Protein AF-A0A2I0CV14-F1 (afdb_monomer)

pLDDT: mean 90.93, std 11.13, range [41.62, 98.81]

Mean predicted aligned error: 11.57 Å

Nearest PDB structures (foldseek):
  7bvj-assembly1_A  TM=8.451E-01  e=3.466E-14  Acidithiobacillus ferrooxidans ATCC 23270
  7bvj-assembly3_C  TM=8.758E-01  e=1.835E-13  Acidithiobacillus ferrooxidans ATCC 23270
  7bvj-assembly4_D  TM=9.047E-01  e=5.985E-13  Acidithiobacillus ferrooxidans ATCC 23270
  3gfg-assembly2_D  TM=7.477E-01  e=3.223E-10  Bacillus subtilis subsp. subtilis str. 168
  3mqg-assembly1_B  TM=9.923E-01  e=4.566E-07  Bordetella petrii DSM 12804

Radius of gyration: 22.11 Å; Cα contacts (8 Å, |Δi|>4): 750; chains: 1; bounding box: 49×50×62 Å

Solvent-accessible surface area (backbone atoms only — not comparable to full-atom values): 17394 Å² total; per-residue (Å²): 115,72,57,95,44,62,67,58,33,51,49,53,40,50,53,26,58,77,68,73,45,87,49,78,32,80,46,44,56,71,44,22,40,53,50,48,51,49,52,49,42,51,74,72,44,66,22,49,58,74,44,38,38,38,36,38,46,28,23,71,55,89,81,64,91,88,56,33,33,59,76,73,60,41,54,43,56,46,43,49,51,41,66,70,69,71,54,70,64,78,39,65,48,28,49,63,45,44,85,92,37,93,86,40,30,36,33,33,42,36,40,36,34,31,85,91,67,33,38,34,40,42,36,33,26,42,83,25,101,53,79,44,45,35,39,40,42,38,27,63,42,8,33,41,39,40,30,76,79,48,60,66,58,53,19,23,31,38,32,58,36,33,66,46,75,56,96,87,41,83,41,82,42,84,52,83,67,42,60,44,77,37,64,92,65,57,56,60,27,65,59,44,42,52,54,43,50,55,46,21,67,74,71,69,49,82,45,93,40,17,41,71,49,33,44,54,36,42,48,54,51,51,48,30,51,50,35,30,50,52,53,55,60,57,52,79,74,54,86,65,75,40,46,94,94,32,73,60,25,48,64,35,93,61,38,49,71,43,68,71,51,44,70,26,49,60,16,36,37,32,48,55,15,36,42,31,41,56,15,36,38,26,32,48,20,41,38,27,38,45,22,38,40,24,44,58,16,42,37,30,34,48,20,35,37,30,36,51,24,48,46,45,54,85,48,70,44,58,65,57,42,73,43,59,68,58,44,77,69,84,82,82,82,129

Secondary structure (DSSP, 8-state):
---SSHHHHHHHHHHHHHTT---B---GGGG-HHHHHHHHHHHTTTT-SEEEEEEEEE-S----SSS-HHHHHHHHHHHHHHHHH-S--SEEEEEEE-SSSTTS-SEEEEEEE-TTS-EEEEEEES--SS-EEEEEEEETTEEEEEETTS-TTTSEEEE--EEEEETTEEEEE----EE---GGG---HHHHHHHHHHHHHHH-PPPTTBHHHHHHHHHHHHHHHHHHHHHHHHTTT-----BTTBTT-EE-TT-EE-TT-EE-TT-EE-TT-EE-TT-EE-TT-EE-TT-EE-SS-EE-TT-EE-TT-EE-TT-EE-TT-EEPTT-B------

Sequence (334 aa):
RLSLTCRDGKELVRVARERKKILLVGHVLQYHAAVVTLKKMIREGRIGRLQYIYSRRLSLGKIRREENILWSFAPHDLSVILSITGEAPSFVESVGNSFLHAQIPDVTVTNLKFPSGIGAHVFVSWLNPFKEQRLVVVGSSGMLVFDDTEPVERKLVFYPHTINWQNGIPVPHEAQSVPIDISTSWKEPLRAECEAFLTAVRTGEPPITSGEEGLRVLSVLELSQQSMEQKEKGRAGVLSPAAPGFPDVFIHPTTAVDDNVSIGRGTKVWHFSHLLAGSRIGSNCTIGQNVVIGPDVTIGNGCRIQNNVSVYKGVTLEDGVFCGPSMVFTNILH

Structure (mmCIF, N/CA/C/O backbone):
data_AF-A0A2I0CV14-F1
#
_entry.id   AF-A0A2I0CV14-F1
#
loop_
_atom_site.group_PDB
_atom_site.id
_atom_site.type_symbol
_atom_site.label_atom_id
_atom_site.label_alt_id
_atom_site.label_comp_id
_atom_site.label_asym_id
_atom_site.label_entity_id
_atom_site.label_seq_id
_atom_site.pdbx_PDB_ins_code
_atom_site.Cartn_x
_atom_site.Cartn_y
_atom_site.Cartn_z
_atom_site.occupancy
_atom_site.B_iso_or_equiv
_atom_site.auth_seq_id
_atom_site.auth_comp_id
_atom_site.auth_asym_id
_atom_site.auth_atom_id
_atom_site.pdbx_PDB_model_num
ATOM 1 N N . ARG A 1 1 ? -1.646 -9.459 11.045 1.00 76.50 1 ARG A N 1
ATOM 2 C CA . ARG A 1 1 ? -2.540 -10.240 10.150 1.00 76.50 1 ARG A CA 1
ATOM 3 C C . ARG A 1 1 ? -3.495 -11.095 10.980 1.00 76.50 1 ARG A C 1
ATOM 5 O O . ARG A 1 1 ? -3.131 -11.426 12.101 1.00 76.50 1 ARG A O 1
ATOM 12 N N . LEU A 1 2 ? -4.671 -11.433 10.442 1.00 87.69 2 LEU A N 1
ATOM 13 C CA . LEU A 1 2 ? -5.731 -12.190 11.131 1.00 87.69 2 LEU A CA 1
ATOM 14 C C . LEU A 1 2 ? -5.417 -13.695 11.279 1.00 87.69 2 LEU A C 1
ATOM 16 O O . LEU A 1 2 ? -5.605 -14.259 12.350 1.00 87.69 2 LEU A O 1
ATOM 20 N N . SER A 1 3 ? -4.931 -14.334 10.216 1.00 90.50 3 SER A N 1
ATOM 21 C CA . SER A 1 3 ? -4.585 -15.763 10.153 1.00 90.50 3 SER A CA 1
ATOM 22 C C . SER A 1 3 ? -3.609 -16.017 8.992 1.00 90.50 3 SER A C 1
ATOM 24 O O . SER A 1 3 ? -3.216 -15.071 8.302 1.00 90.50 3 SER A O 1
ATOM 26 N N . LEU A 1 4 ? -3.205 -17.278 8.785 1.00 85.56 4 LEU A N 1
ATOM 27 C CA . LEU A 1 4 ? -2.375 -17.698 7.644 1.00 85.56 4 LEU A CA 1
ATOM 28 C C . LEU A 1 4 ? -3.188 -17.997 6.379 1.00 85.56 4 LEU A C 1
ATOM 30 O O . LEU A 1 4 ? -2.660 -17.875 5.281 1.00 85.56 4 LEU A O 1
ATOM 34 N N . THR A 1 5 ? -4.458 -18.381 6.525 1.00 88.00 5 THR A N 1
ATOM 35 C CA . THR A 1 5 ? -5.335 -18.749 5.403 1.00 88.00 5 THR A CA 1
ATOM 36 C C . THR A 1 5 ? -6.668 -18.018 5.488 1.00 88.00 5 THR A C 1
ATOM 38 O O . THR A 1 5 ? -7.176 -17.774 6.594 1.00 88.00 5 THR A O 1
ATOM 41 N N . CYS A 1 6 ? -7.287 -17.717 4.339 1.00 90.12 6 CYS A N 1
ATOM 42 C CA . CYS A 1 6 ? -8.632 -17.135 4.313 1.00 90.12 6 CYS A CA 1
ATOM 43 C C . CYS A 1 6 ? -9.672 -18.032 4.987 1.00 90.12 6 CYS A C 1
ATOM 45 O O . CYS A 1 6 ? -10.628 -17.520 5.569 1.00 90.12 6 CYS A O 1
ATOM 47 N N . ARG A 1 7 ? -9.498 -19.358 4.930 1.00 93.56 7 ARG A N 1
ATOM 48 C CA . ARG A 1 7 ? -10.377 -20.320 5.604 1.00 93.56 7 ARG A CA 1
ATOM 49 C C . ARG A 1 7 ? -10.379 -20.098 7.116 1.00 93.56 7 ARG A C 1
ATOM 51 O O . ARG A 1 7 ? -11.449 -19.903 7.687 1.00 93.56 7 ARG A O 1
ATOM 58 N N . ASP A 1 8 ? -9.203 -20.065 7.735 1.00 94.56 8 ASP A N 1
ATOM 59 C CA . ASP A 1 8 ? -9.081 -19.869 9.184 1.00 94.56 8 ASP A CA 1
ATOM 60 C C . ASP A 1 8 ? -9.544 -18.469 9.590 1.00 94.56 8 ASP A C 1
ATOM 62 O O . ASP A 1 8 ? -10.188 -18.293 10.620 1.00 94.56 8 ASP A O 1
ATOM 66 N N . GLY A 1 9 ? -9.285 -17.467 8.745 1.00 96.25 9 GLY A N 1
ATOM 67 C CA . GLY A 1 9 ? -9.770 -16.108 8.968 1.00 96.25 9 GLY A CA 1
ATOM 68 C C . GLY A 1 9 ? -11.298 -16.048 8.975 1.00 96.25 9 GLY A C 1
ATOM 69 O O . GLY A 1 9 ? -11.887 -15.417 9.850 1.00 96.25 9 GLY A O 1
ATOM 70 N N . LYS A 1 10 ? -11.956 -16.740 8.031 1.00 96.69 10 LYS A N 1
ATOM 71 C CA . LYS A 1 10 ? -13.426 -16.799 7.946 1.00 96.69 10 LYS A CA 1
ATOM 72 C C . LYS A 1 10 ? -14.003 -17.479 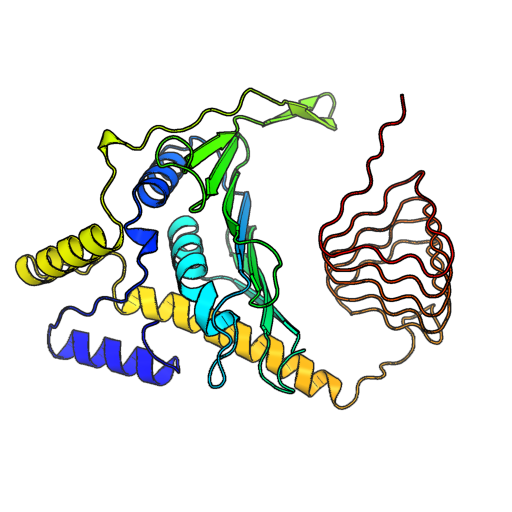9.178 1.00 96.69 10 LYS A C 1
ATOM 74 O O . LYS A 1 10 ? -14.993 -17.000 9.725 1.00 96.69 10 LYS A O 1
ATOM 79 N N . GLU A 1 11 ? -13.355 -18.547 9.628 1.00 97.56 11 GLU A N 1
ATOM 80 C CA . GLU A 1 11 ? -13.745 -19.267 10.832 1.00 97.56 11 GLU A CA 1
ATOM 81 C C . GLU A 1 11 ? -13.596 -18.406 12.093 1.00 97.56 11 GLU A C 1
ATOM 83 O O . GLU A 1 11 ? -14.538 -18.306 12.876 1.00 97.56 11 GLU A O 1
ATOM 88 N N . LEU A 1 12 ? -12.474 -17.697 12.262 1.00 97.00 12 LEU A N 1
ATOM 89 C CA . LEU A 1 12 ? -12.266 -16.782 13.390 1.00 97.00 12 LEU A CA 1
ATOM 90 C C . LEU A 1 12 ? -13.330 -15.680 13.444 1.00 97.00 12 LEU A C 1
ATOM 92 O O . LEU A 1 12 ? -13.888 -15.412 14.510 1.00 97.00 12 LEU A O 1
ATOM 96 N N . VAL A 1 13 ? -13.650 -15.066 12.300 1.00 97.31 13 VAL A N 1
ATOM 97 C CA . VAL A 1 13 ? -14.699 -14.037 12.215 1.00 97.31 13 VAL A CA 1
ATOM 98 C C . VAL A 1 13 ? -16.075 -14.615 12.529 1.00 97.31 13 VAL A C 1
ATOM 100 O O . VAL A 1 13 ? -16.839 -14.005 13.281 1.00 97.31 13 VAL A O 1
ATOM 103 N N . ARG A 1 14 ? -16.390 -15.805 12.004 1.00 97.94 14 ARG A N 1
ATOM 104 C CA . ARG A 1 14 ? -17.648 -16.507 12.283 1.00 97.94 14 ARG A CA 1
ATOM 105 C C . ARG A 1 14 ? -17.800 -16.790 13.777 1.00 97.94 14 ARG A C 1
ATOM 107 O O . ARG A 1 14 ? -18.810 -16.409 14.364 1.00 97.94 14 ARG A O 1
ATOM 114 N N . VAL A 1 15 ? -16.782 -17.380 14.404 1.00 98.00 15 VAL A N 1
ATOM 115 C CA . VAL A 1 15 ? -16.784 -17.709 15.838 1.00 98.00 15 VAL A CA 1
ATOM 116 C C . VAL A 1 15 ? -16.893 -16.449 16.698 1.00 98.00 15 VAL A C 1
ATOM 118 O O . VAL A 1 15 ? -17.656 -16.439 17.666 1.00 98.00 15 VAL A O 1
ATOM 121 N N . ALA A 1 16 ? -16.181 -15.371 16.353 1.00 97.00 16 ALA A N 1
ATOM 122 C CA . ALA A 1 16 ? -16.281 -14.099 17.067 1.00 97.00 16 ALA A CA 1
ATOM 123 C C . ALA A 1 16 ? -17.705 -13.525 17.006 1.00 97.00 16 ALA A C 1
ATOM 125 O O . ALA A 1 16 ? -18.257 -13.135 18.038 1.00 97.00 16 ALA A O 1
ATOM 126 N N . ARG A 1 17 ? -18.334 -13.556 15.824 1.00 95.88 17 ARG A N 1
ATOM 127 C CA . ARG A 1 17 ? -19.716 -13.105 15.618 1.00 95.88 17 ARG A CA 1
ATOM 128 C C . ARG A 1 17 ? -20.722 -13.944 16.404 1.00 95.88 17 ARG A C 1
ATOM 130 O O . ARG A 1 17 ? -21.541 -13.384 17.128 1.00 95.88 17 ARG A O 1
ATOM 137 N N . GLU A 1 18 ? -20.643 -15.269 16.310 1.00 97.56 18 GLU A N 1
ATOM 138 C CA . GLU A 1 18 ? -21.545 -16.194 17.016 1.00 97.56 18 GLU A CA 1
ATOM 139 C C . GLU A 1 18 ? -21.444 -16.055 18.535 1.00 97.56 18 GLU A C 1
ATOM 141 O O . GLU A 1 18 ? -22.453 -16.080 19.239 1.00 97.56 18 GLU A O 1
ATOM 146 N N . ARG A 1 19 ? -20.228 -15.845 19.049 1.00 97.25 19 ARG A N 1
ATOM 147 C CA . ARG A 1 19 ? -19.981 -15.647 20.482 1.00 97.25 19 ARG A CA 1
ATOM 148 C C . ARG A 1 19 ? -20.163 -14.200 20.946 1.00 97.25 19 ARG A C 1
ATOM 150 O O . ARG A 1 19 ? -19.916 -13.926 22.122 1.00 97.25 19 ARG A O 1
ATOM 157 N N . LYS A 1 20 ? -20.570 -13.286 20.054 1.00 95.50 20 LYS A N 1
ATOM 158 C CA . LYS A 1 20 ? -20.706 -11.843 20.317 1.00 95.50 20 LYS A CA 1
ATOM 159 C C . LYS A 1 20 ? -19.450 -11.258 20.981 1.00 95.50 20 LYS A C 1
ATOM 161 O O . LYS A 1 20 ? -19.529 -10.555 21.988 1.00 95.50 20 LYS A O 1
ATOM 166 N N . LYS A 1 21 ? -18.271 -11.615 20.464 1.00 97.38 21 LYS A N 1
ATOM 167 C CA . LYS A 1 21 ? -16.969 -11.125 20.936 1.00 97.38 21 LYS A CA 1
ATOM 168 C C . LYS A 1 21 ? -16.380 -10.132 19.944 1.00 97.38 21 LYS A C 1
ATOM 170 O O . LYS A 1 21 ? -16.488 -10.315 18.735 1.00 97.38 21 LYS A O 1
ATOM 175 N N . ILE A 1 22 ? -15.717 -9.108 20.477 1.00 97.44 22 ILE A N 1
ATOM 176 C CA . ILE A 1 22 ? -14.935 -8.166 19.679 1.00 97.44 22 ILE A CA 1
ATOM 177 C C . ILE A 1 22 ? -13.687 -8.877 19.156 1.00 97.44 22 ILE A C 1
ATOM 179 O O . ILE A 1 22 ? -12.923 -9.453 19.930 1.00 97.44 22 ILE A O 1
ATOM 183 N N . LEU A 1 23 ? -13.485 -8.809 17.843 1.00 97.44 23 LEU A N 1
ATOM 184 C CA . LEU A 1 23 ? -12.286 -9.275 17.158 1.00 97.44 23 LEU A CA 1
ATOM 185 C C . LEU A 1 23 ? -11.629 -8.079 16.472 1.00 97.44 23 LEU A C 1
ATOM 187 O O . LEU A 1 23 ? -12.188 -7.524 15.524 1.00 97.44 23 LEU A O 1
ATOM 191 N N . LEU A 1 24 ? -10.455 -7.696 16.971 1.00 97.56 24 LEU A N 1
ATOM 192 C CA . LEU A 1 24 ? -9.623 -6.640 16.407 1.00 97.56 24 LEU A CA 1
ATOM 193 C C . LEU A 1 24 ? -8.408 -7.254 15.714 1.00 97.56 24 LEU A C 1
ATOM 195 O O . LEU A 1 24 ? -7.766 -8.159 16.246 1.00 97.56 24 LEU A O 1
ATOM 199 N N . VAL A 1 25 ? -8.080 -6.736 14.537 1.00 97.62 25 VAL A N 1
ATOM 200 C CA . VAL A 1 25 ? -6.886 -7.096 13.776 1.00 97.62 25 VAL A CA 1
ATOM 201 C C . VAL A 1 25 ? -5.876 -5.958 13.878 1.00 97.62 25 VAL A C 1
ATOM 203 O O . VAL A 1 25 ? -6.228 -4.795 13.700 1.00 97.62 25 VAL A O 1
ATOM 206 N N . GLY A 1 26 ? -4.618 -6.297 14.172 1.00 96.19 26 GLY A N 1
ATOM 207 C CA . GLY A 1 26 ? -3.540 -5.331 14.412 1.00 96.19 26 GLY A CA 1
ATOM 208 C C . GLY A 1 26 ? -3.050 -4.607 13.151 1.00 96.19 26 GLY A C 1
ATOM 209 O O . GLY A 1 26 ? -1.903 -4.793 12.744 1.00 96.19 26 GLY A O 1
ATOM 210 N N . HIS A 1 27 ? -3.910 -3.852 12.466 1.00 97.38 27 HIS A N 1
ATOM 211 C CA . HIS A 1 27 ? -3.552 -3.008 11.322 1.00 97.38 27 HIS A CA 1
ATOM 212 C C . HIS A 1 27 ? -3.274 -1.571 11.783 1.00 97.38 27 HIS A C 1
ATOM 214 O O . HIS A 1 27 ? -3.945 -0.623 11.380 1.00 97.38 27 HIS A O 1
ATOM 220 N N . VAL A 1 28 ? -2.222 -1.429 12.594 1.00 97.06 28 VAL A N 1
ATOM 221 C CA . VAL A 1 28 ? -1.875 -0.218 13.357 1.00 97.06 28 VAL A CA 1
ATOM 222 C C . VAL A 1 28 ? -1.881 1.099 12.561 1.00 97.06 28 VAL A C 1
ATOM 224 O O . VAL A 1 28 ? -2.236 2.144 13.100 1.00 97.06 28 VAL A O 1
ATOM 227 N N . LEU A 1 29 ? -1.554 1.077 11.260 1.00 97.69 29 LEU A N 1
ATOM 228 C CA . LEU A 1 29 ? -1.564 2.281 10.418 1.00 97.69 29 LEU A CA 1
ATOM 229 C C . LEU A 1 29 ? -2.947 2.926 10.295 1.00 97.69 29 LEU A C 1
ATOM 231 O O . LEU A 1 29 ? -3.022 4.133 10.100 1.00 97.69 29 LEU A O 1
ATOM 235 N N . GLN A 1 30 ? -4.037 2.172 10.459 1.00 98.06 30 GLN A N 1
ATOM 236 C CA . GLN A 1 30 ? -5.391 2.738 10.476 1.00 98.06 30 GLN A CA 1
ATOM 237 C C . GLN A 1 30 ? -5.617 3.714 11.639 1.00 98.06 30 GLN A C 1
ATOM 239 O O . GLN A 1 30 ? -6.495 4.571 11.556 1.00 98.06 30 GLN A O 1
ATOM 244 N N . TYR A 1 31 ? -4.811 3.599 12.697 1.00 97.88 31 TYR A N 1
ATOM 245 C CA . TYR A 1 31 ? -4.855 4.436 13.894 1.00 97.88 31 TYR A CA 1
ATOM 246 C C . TYR A 1 31 ? -3.785 5.532 13.900 1.00 97.88 31 TYR A C 1
ATOM 248 O O . TYR A 1 31 ? -3.741 6.358 14.811 1.00 97.88 31 TYR A O 1
ATOM 256 N N . HIS A 1 32 ? -2.920 5.566 12.886 1.00 98.12 32 HIS A N 1
ATOM 257 C CA . HIS A 1 32 ? -1.885 6.579 12.768 1.00 98.12 32 HIS A CA 1
ATOM 258 C C . HIS A 1 32 ? -2.507 7.939 12.405 1.00 98.12 32 HIS A C 1
ATOM 260 O O . HIS A 1 32 ? -3.224 8.048 11.408 1.00 98.12 32 HIS A O 1
ATOM 266 N N . ALA A 1 33 ? -2.183 9.001 13.155 1.00 97.81 33 ALA A N 1
ATOM 267 C CA . ALA A 1 33 ? -2.778 10.334 12.981 1.00 97.81 33 ALA A CA 1
ATOM 268 C C . ALA A 1 33 ? -2.677 10.859 11.533 1.00 97.81 33 ALA A C 1
ATOM 270 O O . ALA A 1 33 ? -3.668 11.317 10.970 1.00 97.81 33 ALA A O 1
ATOM 271 N N . ALA A 1 34 ? -1.518 10.693 10.882 1.00 98.19 34 ALA A N 1
ATOM 272 C CA . ALA A 1 34 ? -1.344 11.021 9.461 1.00 98.19 34 ALA A CA 1
ATOM 273 C C . ALA A 1 34 ? -2.337 10.293 8.536 1.00 98.19 34 ALA A C 1
ATOM 275 O O . ALA A 1 34 ? -2.909 10.920 7.652 1.00 98.19 34 ALA A O 1
ATOM 276 N N . VAL A 1 35 ? -2.573 8.991 8.735 1.00 98.38 35 VAL A N 1
ATOM 277 C CA . VAL A 1 35 ? -3.484 8.196 7.894 1.00 98.38 35 VAL A CA 1
ATOM 278 C C . VAL A 1 35 ? -4.937 8.604 8.136 1.00 98.38 35 VAL A C 1
ATOM 280 O O . VAL A 1 35 ? -5.709 8.735 7.185 1.00 98.38 35 VAL A O 1
ATOM 283 N N . VAL A 1 36 ? -5.310 8.868 9.392 1.00 98.12 36 VAL A N 1
ATOM 284 C CA . VAL A 1 36 ? -6.642 9.382 9.751 1.00 98.12 36 VAL A CA 1
ATOM 285 C C . VAL A 1 36 ? -6.897 10.737 9.082 1.00 98.12 36 VAL A C 1
ATOM 287 O O . VAL A 1 36 ? -7.933 10.920 8.434 1.00 98.12 36 VAL A O 1
ATOM 290 N N . THR A 1 37 ? -5.939 11.663 9.174 1.00 98.50 37 THR A N 1
ATOM 291 C CA . THR A 1 37 ? -6.016 12.993 8.551 1.00 98.50 37 THR A CA 1
ATOM 292 C C . THR A 1 37 ? -6.021 12.905 7.027 1.00 98.50 37 THR A C 1
ATOM 294 O O . THR A 1 37 ? -6.865 13.528 6.388 1.00 98.50 37 THR A O 1
ATOM 297 N N . LEU A 1 38 ? -5.177 12.060 6.433 1.00 98.50 38 LEU A N 1
ATOM 298 C CA . LEU A 1 38 ? -5.154 11.790 4.994 1.00 98.50 38 LEU A CA 1
ATOM 299 C C . LEU A 1 38 ? -6.527 11.313 4.500 1.00 98.50 38 LEU A C 1
ATOM 301 O O . LEU A 1 38 ? -7.079 11.884 3.561 1.00 98.50 38 LEU A O 1
ATOM 305 N N . LYS A 1 39 ? -7.144 10.330 5.169 1.00 98.56 39 LYS A N 1
ATOM 306 C CA . LYS A 1 39 ? -8.485 9.830 4.809 1.00 98.56 39 LYS A CA 1
ATOM 307 C C . LYS A 1 39 ? -9.571 10.891 4.985 1.00 98.56 39 LYS A C 1
ATOM 309 O O . LYS A 1 39 ? -10.544 10.906 4.233 1.00 98.56 39 LYS A O 1
ATOM 314 N N . LYS A 1 40 ? -9.440 11.776 5.978 1.00 98.38 40 LYS A N 1
ATOM 315 C CA . LYS A 1 40 ? -10.332 12.933 6.142 1.00 98.38 40 LYS A CA 1
ATOM 316 C C . LYS A 1 40 ? -10.202 13.895 4.955 1.00 98.38 40 LYS A C 1
ATOM 318 O O . LYS A 1 40 ? -11.214 14.190 4.332 1.00 98.38 40 LYS A O 1
ATOM 323 N N . MET A 1 41 ? -8.984 14.282 4.581 1.00 98.50 41 MET A N 1
ATOM 324 C CA . MET A 1 41 ? -8.734 15.187 3.452 1.00 98.50 41 MET A CA 1
ATOM 325 C C . MET A 1 41 ? -9.252 14.628 2.119 1.00 98.50 41 MET A C 1
ATOM 327 O O . MET A 1 41 ? -9.803 15.375 1.314 1.00 98.50 41 MET A O 1
ATOM 331 N N . ILE A 1 42 ? -9.125 13.315 1.896 1.00 98.38 42 ILE A N 1
ATOM 332 C CA . ILE A 1 42 ? -9.687 12.650 0.709 1.00 98.38 42 ILE A CA 1
ATOM 333 C C . ILE A 1 42 ? -11.216 12.763 0.697 1.00 98.38 42 ILE A C 1
ATOM 335 O O . ILE A 1 42 ? -11.784 13.169 -0.313 1.00 98.38 42 ILE A O 1
ATOM 339 N N . ARG A 1 43 ? -11.888 12.462 1.819 1.00 97.94 43 ARG A N 1
ATOM 340 C CA . ARG A 1 43 ? -13.356 12.575 1.932 1.00 97.94 43 ARG A CA 1
ATOM 341 C C . ARG A 1 43 ? -13.861 14.006 1.749 1.00 97.94 43 ARG A C 1
ATOM 343 O O . ARG A 1 43 ? -14.943 14.199 1.214 1.00 97.94 43 ARG A O 1
ATOM 350 N N . GLU A 1 44 ? -13.075 14.992 2.168 1.00 98.00 44 GLU A N 1
ATOM 351 C CA . GLU A 1 44 ? -13.357 16.421 1.974 1.00 98.00 44 GLU A CA 1
ATOM 352 C C . GLU A 1 44 ? -13.069 16.906 0.540 1.00 98.00 44 GLU A C 1
ATOM 354 O O . GLU A 1 44 ? -13.229 18.088 0.248 1.00 98.00 44 GLU A O 1
ATOM 359 N N . GLY A 1 45 ? -12.623 16.023 -0.362 1.00 97.50 45 GLY A N 1
ATOM 360 C CA . GLY A 1 45 ? -12.366 16.352 -1.764 1.00 97.50 45 GLY A CA 1
ATOM 361 C C . GLY A 1 45 ? -11.089 17.161 -2.000 1.00 97.50 45 GLY A C 1
ATOM 362 O O . GLY A 1 45 ? -10.898 17.685 -3.095 1.00 97.50 45 GLY A O 1
ATOM 363 N N . ARG A 1 46 ? -10.182 17.251 -1.015 1.00 97.56 46 ARG A N 1
ATOM 364 C CA . ARG A 1 46 ? -8.976 18.105 -1.079 1.00 97.56 46 ARG A CA 1
ATOM 365 C C . ARG A 1 46 ? -8.018 17.759 -2.221 1.00 97.56 46 ARG A C 1
ATOM 367 O O . ARG A 1 46 ? -7.246 18.621 -2.624 1.00 97.56 46 ARG A O 1
ATOM 374 N N . ILE A 1 47 ? -8.060 16.524 -2.721 1.00 97.75 47 ILE A N 1
ATOM 375 C CA . ILE A 1 47 ? -7.248 16.051 -3.855 1.00 97.75 47 ILE A CA 1
ATOM 376 C C . ILE A 1 47 ? -8.078 15.767 -5.119 1.00 97.75 47 ILE A C 1
ATOM 378 O O . ILE A 1 47 ? -7.554 15.238 -6.097 1.00 97.75 47 ILE A O 1
ATOM 382 N N . GLY A 1 48 ? -9.372 16.096 -5.115 1.00 97.12 48 GLY A N 1
ATOM 383 C CA . GLY A 1 48 ? -10.277 15.796 -6.221 1.00 97.12 48 GLY A CA 1
ATOM 384 C C . GLY A 1 48 ? -10.566 14.298 -6.365 1.00 97.12 48 GLY A C 1
ATOM 385 O O . GLY A 1 48 ? -10.631 13.562 -5.379 1.00 97.12 48 GLY A O 1
ATOM 386 N N . ARG A 1 49 ? -10.764 13.836 -7.606 1.00 96.19 49 ARG A N 1
ATOM 387 C CA . ARG A 1 49 ? -11.053 12.426 -7.902 1.00 96.19 49 ARG A CA 1
ATOM 388 C C . ARG A 1 49 ? -9.801 11.583 -7.680 1.00 96.19 49 ARG A C 1
ATOM 390 O O . ARG A 1 49 ? -8.765 11.870 -8.271 1.00 96.19 49 ARG A O 1
ATOM 397 N N . LEU A 1 50 ? -9.915 10.526 -6.882 1.00 96.88 50 LEU A N 1
ATOM 398 C CA . LEU A 1 50 ? -8.840 9.569 -6.630 1.00 96.88 50 LEU A CA 1
ATOM 399 C C . LEU A 1 50 ? -8.451 8.825 -7.921 1.00 96.88 50 LEU A C 1
ATOM 401 O O . LEU A 1 50 ? -9.326 8.375 -8.660 1.00 96.88 50 LEU A O 1
ATOM 405 N N . GLN A 1 51 ? -7.150 8.718 -8.200 1.00 89.31 51 GLN A N 1
ATOM 406 C CA . GLN A 1 51 ? -6.626 8.114 -9.432 1.00 89.31 51 GLN A CA 1
ATOM 407 C C . GLN A 1 51 ? -5.705 6.929 -9.140 1.00 89.31 51 GLN A C 1
ATOM 409 O O . GLN A 1 51 ? -5.931 5.826 -9.639 1.00 89.31 51 GLN A O 1
ATOM 414 N N . TYR A 1 52 ? -4.667 7.154 -8.334 1.00 93.00 52 TYR A N 1
ATOM 415 C CA . TYR A 1 52 ? -3.608 6.174 -8.124 1.00 93.00 52 TYR A CA 1
ATOM 416 C C . TYR A 1 52 ? -3.082 6.202 -6.694 1.00 93.00 52 TYR A C 1
ATOM 418 O O . TYR A 1 52 ? -2.922 7.272 -6.111 1.00 93.00 52 TYR A O 1
ATOM 426 N N . ILE A 1 53 ? -2.797 5.033 -6.127 1.00 97.75 53 ILE A N 1
ATOM 427 C CA . ILE A 1 53 ? -2.214 4.904 -4.789 1.00 97.75 53 ILE A CA 1
ATOM 428 C C . ILE A 1 53 ? -0.988 4.010 -4.862 1.00 97.75 53 ILE A C 1
ATOM 430 O O . ILE A 1 53 ? -1.018 2.969 -5.508 1.00 97.75 53 ILE A O 1
ATOM 434 N N . TYR A 1 54 ? 0.081 4.341 -4.150 1.00 97.81 54 TYR A N 1
ATOM 435 C CA . TYR A 1 54 ? 1.136 3.363 -3.966 1.00 97.81 54 TYR A CA 1
ATOM 436 C C . TYR A 1 54 ? 1.825 3.399 -2.627 1.00 97.81 54 TYR A C 1
ATOM 438 O O . TYR A 1 54 ? 1.937 4.454 -2.011 1.00 97.81 54 TYR A O 1
ATOM 446 N N . SER A 1 55 ? 2.328 2.242 -2.202 1.00 98.06 55 SER A N 1
ATOM 447 C CA . SER A 1 55 ? 3.143 2.124 -1.002 1.00 98.06 55 SER A CA 1
ATOM 448 C C . SER A 1 55 ? 4.514 1.520 -1.280 1.00 98.06 55 SER A C 1
ATOM 450 O O . SER A 1 55 ? 4.691 0.660 -2.147 1.00 98.06 55 SER A O 1
ATOM 452 N N . ARG A 1 56 ? 5.493 1.975 -0.500 1.00 97.44 56 ARG A N 1
ATOM 453 C CA . ARG A 1 56 ? 6.840 1.417 -0.421 1.00 97.44 56 ARG A CA 1
ATOM 454 C C . ARG A 1 56 ? 7.158 1.144 1.037 1.00 97.44 56 ARG A C 1
ATOM 456 O O . ARG A 1 56 ? 7.243 2.075 1.837 1.00 97.44 56 ARG A O 1
ATOM 463 N N . ARG A 1 57 ? 7.338 -0.129 1.379 1.00 96.56 57 ARG A N 1
ATOM 464 C CA . ARG A 1 57 ? 7.782 -0.553 2.709 1.00 96.56 57 ARG A CA 1
ATOM 465 C C . ARG A 1 57 ? 9.033 -1.395 2.564 1.00 96.56 57 ARG A C 1
ATOM 467 O O . ARG A 1 57 ? 8.976 -2.592 2.292 1.00 96.56 57 ARG A O 1
ATOM 474 N N . LEU A 1 58 ? 10.168 -0.728 2.693 1.00 94.62 58 LEU A N 1
ATOM 475 C CA . LEU A 1 58 ? 11.477 -1.248 2.338 1.00 94.62 58 LEU A CA 1
ATOM 476 C C . LEU A 1 58 ? 12.406 -1.096 3.537 1.00 94.62 58 LEU A C 1
ATOM 478 O O . LEU A 1 58 ? 12.419 -0.050 4.181 1.00 94.62 58 LEU A O 1
ATOM 482 N N . SER A 1 59 ? 13.175 -2.127 3.867 1.00 91.25 59 SER A N 1
ATOM 483 C CA . SER A 1 59 ? 14.207 -2.026 4.905 1.00 91.25 59 SER A CA 1
ATOM 484 C C . SER A 1 59 ? 15.121 -3.237 4.871 1.00 91.25 59 SER A C 1
ATOM 486 O O . SER A 1 59 ? 14.607 -4.341 4.699 1.00 91.25 59 SER A O 1
ATOM 488 N N . LEU A 1 60 ? 16.407 -3.060 5.191 1.00 87.00 60 LEU A N 1
ATOM 489 C CA . LEU A 1 60 ? 17.293 -4.157 5.590 1.00 87.00 60 LEU A CA 1
ATOM 490 C C . LEU A 1 60 ? 16.899 -4.653 6.991 1.00 87.00 60 LEU A C 1
ATOM 492 O O . LEU A 1 60 ? 17.480 -4.277 8.007 1.00 87.00 60 LEU A O 1
ATOM 496 N N . GLY A 1 61 ? 15.800 -5.401 7.037 1.00 71.88 61 GLY A N 1
ATOM 497 C CA . GLY A 1 61 ? 15.116 -5.798 8.260 1.00 71.88 61 GLY A CA 1
ATOM 498 C C . GLY A 1 61 ? 15.298 -7.271 8.611 1.00 71.88 61 GLY A C 1
ATOM 499 O O . GLY A 1 61 ? 16.142 -7.986 8.077 1.00 71.88 61 GLY A O 1
ATOM 500 N N . LYS A 1 62 ? 14.456 -7.747 9.532 1.00 79.81 62 LYS A N 1
ATOM 501 C CA . LYS A 1 62 ? 14.451 -9.148 9.958 1.00 79.81 62 LYS A CA 1
ATOM 502 C C . LYS A 1 62 ? 13.952 -10.055 8.829 1.00 79.81 62 LYS A C 1
ATOM 50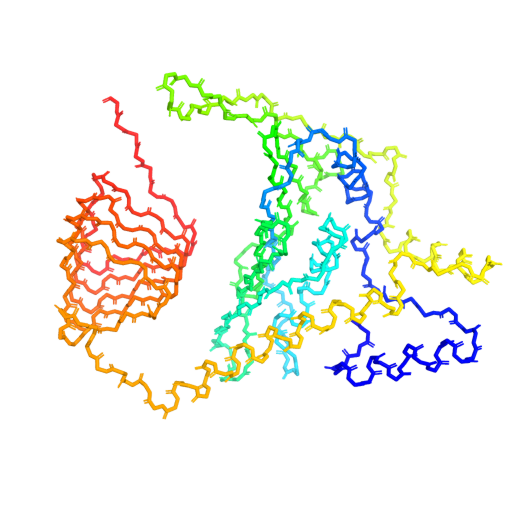4 O O . LYS A 1 62 ? 12.748 -10.127 8.586 1.00 79.81 62 LYS A O 1
ATOM 509 N N . ILE A 1 63 ? 14.878 -10.786 8.218 1.00 84.12 63 ILE A N 1
ATOM 510 C CA . ILE A 1 63 ? 14.594 -11.847 7.246 1.00 84.12 63 ILE A CA 1
ATOM 511 C C . ILE A 1 63 ? 13.797 -12.961 7.938 1.00 84.12 63 ILE A C 1
ATOM 513 O O . ILE A 1 63 ? 14.136 -13.390 9.048 1.00 84.12 63 ILE A O 1
ATOM 517 N N . ARG A 1 64 ? 12.714 -13.414 7.302 1.00 82.56 64 ARG A N 1
ATOM 518 C CA . ARG A 1 64 ? 11.849 -14.489 7.809 1.00 82.56 64 ARG A CA 1
ATOM 519 C C . ARG A 1 64 ? 12.132 -15.795 7.068 1.00 82.56 64 ARG A C 1
ATOM 521 O O . ARG A 1 64 ? 12.628 -15.784 5.948 1.00 82.56 64 ARG A O 1
ATOM 528 N N . ARG A 1 65 ? 11.832 -16.920 7.725 1.00 82.69 65 ARG A N 1
ATOM 529 C CA . ARG A 1 65 ? 12.039 -18.279 7.185 1.00 82.69 65 ARG A CA 1
ATOM 530 C C . ARG A 1 65 ? 10.747 -19.047 6.912 1.00 82.69 65 ARG A C 1
ATOM 532 O O . ARG A 1 65 ? 10.795 -20.081 6.266 1.00 82.69 65 ARG A O 1
ATOM 539 N N . GLU A 1 66 ? 9.620 -18.564 7.426 1.00 82.44 66 GLU A N 1
ATOM 540 C CA . GLU A 1 66 ? 8.326 -19.263 7.358 1.00 82.44 66 GLU A CA 1
ATOM 541 C C . GLU A 1 66 ? 7.298 -18.517 6.505 1.00 82.44 66 GLU A C 1
ATOM 543 O O . GLU A 1 66 ? 6.363 -19.110 5.982 1.00 82.44 66 GLU A O 1
ATOM 548 N N . GLU A 1 67 ? 7.469 -17.207 6.350 1.00 86.06 67 GLU A N 1
ATOM 549 C CA . GLU A 1 67 ? 6.605 -16.347 5.550 1.00 86.06 67 GLU A CA 1
ATOM 550 C C . GLU A 1 67 ? 7.465 -15.476 4.647 1.00 86.06 67 GLU A C 1
ATOM 552 O O . GLU A 1 67 ? 8.598 -15.169 5.006 1.00 86.06 67 GLU A O 1
ATOM 557 N N . ASN A 1 68 ? 6.925 -15.068 3.504 1.00 90.56 68 ASN A N 1
ATOM 558 C CA . ASN A 1 68 ? 7.602 -14.158 2.586 1.00 90.56 68 ASN A CA 1
ATOM 559 C C . ASN A 1 68 ? 7.320 -12.682 2.926 1.00 90.56 68 ASN A C 1
ATOM 561 O O . ASN A 1 68 ? 6.463 -12.365 3.760 1.00 90.56 68 ASN A O 1
ATOM 565 N N . ILE A 1 69 ? 8.037 -11.768 2.266 1.00 93.12 69 ILE A N 1
ATOM 566 C CA . ILE A 1 69 ? 7.944 -10.323 2.526 1.00 93.12 69 ILE A CA 1
ATOM 567 C C . ILE A 1 69 ? 6.519 -9.764 2.370 1.00 93.12 69 ILE A C 1
ATOM 569 O O . ILE A 1 69 ? 6.126 -8.884 3.142 1.00 93.12 69 ILE A O 1
ATOM 573 N N . LEU A 1 70 ? 5.735 -10.280 1.414 1.00 94.56 70 LEU A N 1
ATOM 574 C CA . LEU A 1 70 ? 4.357 -9.848 1.169 1.00 94.56 70 LEU A CA 1
ATOM 575 C C . LEU A 1 70 ? 3.529 -10.029 2.443 1.00 94.56 70 LEU A C 1
ATOM 577 O O . LEU A 1 70 ? 2.890 -9.087 2.905 1.00 94.56 70 LEU A O 1
ATOM 581 N N . TRP A 1 71 ? 3.599 -11.210 3.054 1.00 93.31 71 TRP A N 1
ATOM 582 C CA . TRP A 1 71 ? 2.856 -11.527 4.273 1.00 93.31 71 TRP A CA 1
ATOM 583 C C . TRP A 1 71 ? 3.323 -10.741 5.499 1.00 93.31 71 TRP A C 1
ATOM 585 O O . TRP A 1 71 ? 2.507 -10.446 6.376 1.00 93.31 71 TRP A O 1
ATOM 595 N N . SER A 1 72 ? 4.607 -10.385 5.558 1.00 89.81 72 SER A N 1
ATOM 596 C CA . SER A 1 72 ? 5.161 -9.628 6.680 1.00 89.81 72 SER A CA 1
ATOM 597 C C . SER A 1 72 ? 4.829 -8.135 6.618 1.00 89.81 72 SER A C 1
ATOM 599 O O . SER A 1 72 ? 4.511 -7.543 7.648 1.00 89.81 72 SER A O 1
ATOM 601 N N . PHE A 1 73 ? 4.971 -7.495 5.451 1.00 92.81 73 PHE A N 1
ATOM 602 C CA . PHE A 1 73 ? 5.000 -6.026 5.339 1.00 92.81 73 PHE A CA 1
ATOM 603 C C . PHE A 1 73 ? 3.757 -5.433 4.668 1.00 92.81 73 PHE A C 1
ATOM 605 O O . PHE A 1 73 ? 3.301 -4.369 5.087 1.00 92.81 73 PHE A O 1
ATOM 612 N N . ALA A 1 74 ? 3.163 -6.120 3.689 1.00 96.00 74 ALA A N 1
ATOM 613 C CA . ALA A 1 74 ? 2.026 -5.590 2.941 1.00 96.00 74 ALA A CA 1
ATOM 614 C C . ALA A 1 74 ? 0.682 -5.488 3.701 1.00 96.00 74 ALA A C 1
ATOM 616 O O . ALA A 1 74 ? -0.113 -4.639 3.294 1.00 96.00 74 ALA A O 1
ATOM 617 N N . PRO A 1 75 ? 0.363 -6.260 4.773 1.00 97.00 75 PRO A N 1
ATOM 618 C CA . PRO A 1 75 ? -0.980 -6.225 5.368 1.00 97.00 75 PRO A CA 1
ATOM 619 C C . PRO A 1 75 ? -1.431 -4.826 5.803 1.00 97.00 75 PRO A C 1
ATOM 621 O O . PRO A 1 75 ? -2.581 -4.448 5.588 1.00 97.00 75 PRO A O 1
ATOM 624 N N . HIS A 1 76 ? -0.521 -4.037 6.379 1.00 96.62 76 HIS A N 1
ATOM 625 C CA . HIS A 1 76 ? -0.831 -2.684 6.834 1.00 96.62 76 HIS A CA 1
ATOM 626 C C . HIS A 1 76 ? -1.114 -1.735 5.665 1.00 96.62 76 HIS A C 1
ATOM 628 O O . HIS A 1 76 ? -2.069 -0.965 5.718 1.00 96.62 76 HIS A O 1
ATOM 634 N N . ASP A 1 77 ? -0.316 -1.811 4.601 1.00 97.62 77 ASP A N 1
ATOM 635 C CA . ASP A 1 77 ? -0.482 -0.949 3.432 1.00 97.62 77 ASP A CA 1
ATOM 636 C C . ASP A 1 77 ? -1.757 -1.317 2.657 1.00 97.62 77 ASP A C 1
ATOM 638 O O . ASP A 1 77 ? -2.541 -0.439 2.300 1.00 97.62 77 ASP A O 1
ATOM 642 N N . LEU A 1 78 ? -2.026 -2.618 2.487 1.00 98.38 78 LEU A N 1
ATOM 643 C CA . LEU A 1 78 ? -3.266 -3.119 1.888 1.00 98.38 78 LEU A CA 1
ATOM 644 C C . LEU A 1 78 ? -4.497 -2.696 2.693 1.00 98.38 78 LEU A C 1
ATOM 646 O O . LEU A 1 78 ? -5.484 -2.271 2.100 1.00 98.38 78 LEU A O 1
ATOM 650 N N . SER A 1 79 ? -4.435 -2.754 4.027 1.00 98.50 79 SER A N 1
ATOM 651 C CA . SER A 1 79 ? -5.504 -2.248 4.896 1.00 98.50 79 SER A CA 1
ATOM 652 C C . SER A 1 79 ? -5.808 -0.779 4.599 1.00 98.50 79 SER A C 1
ATOM 654 O O . SER A 1 79 ? -6.963 -0.414 4.358 1.00 98.50 79 SER A O 1
ATOM 656 N N . VAL A 1 80 ? -4.778 0.073 4.549 1.00 98.56 80 VAL A N 1
ATOM 657 C CA . VAL A 1 80 ? -4.960 1.503 4.270 1.00 98.56 80 VAL A CA 1
ATOM 658 C C . VAL A 1 80 ? -5.534 1.721 2.868 1.00 98.56 80 VAL A C 1
ATOM 660 O O . VAL A 1 80 ? -6.542 2.420 2.746 1.00 98.56 80 VAL A O 1
ATOM 663 N N . ILE A 1 81 ? -4.982 1.071 1.839 1.00 98.62 81 ILE A N 1
ATOM 664 C CA . ILE A 1 81 ? -5.452 1.173 0.446 1.00 98.62 81 ILE A CA 1
ATOM 665 C C . ILE A 1 81 ? -6.922 0.754 0.317 1.00 98.62 81 ILE A C 1
ATOM 667 O O . ILE A 1 81 ? -7.726 1.500 -0.244 1.00 98.62 81 ILE A O 1
ATOM 671 N N . LEU A 1 82 ? -7.305 -0.398 0.878 1.00 98.44 82 LEU A N 1
ATOM 672 C CA . LEU A 1 82 ? -8.692 -0.881 0.865 1.00 98.44 82 LEU A CA 1
ATOM 673 C C . LEU A 1 82 ? -9.633 0.071 1.610 1.00 98.44 82 LEU A C 1
ATOM 675 O O . LEU A 1 82 ? -10.787 0.242 1.230 1.00 98.44 82 LEU A O 1
ATOM 679 N N . SER A 1 83 ? -9.147 0.726 2.664 1.00 98.12 83 SER A N 1
ATOM 680 C CA . SER A 1 83 ? -9.952 1.690 3.417 1.00 98.12 83 SER A CA 1
ATOM 681 C C . SER A 1 83 ? -10.087 3.062 2.746 1.00 98.12 83 SER A C 1
ATOM 683 O O . SER A 1 83 ? -11.028 3.785 3.061 1.00 98.12 83 SER A O 1
ATOM 685 N N . ILE A 1 84 ? -9.150 3.436 1.867 1.00 98.38 84 ILE A N 1
ATOM 686 C CA . ILE A 1 84 ? -9.216 4.656 1.048 1.00 98.38 84 ILE A CA 1
ATOM 687 C C . ILE A 1 84 ? -10.142 4.440 -0.151 1.00 98.38 84 ILE A C 1
ATOM 689 O O . ILE A 1 84 ? -10.956 5.305 -0.456 1.00 98.38 84 ILE A O 1
ATOM 693 N N . THR A 1 85 ? -10.013 3.295 -0.822 1.00 97.50 85 THR A N 1
ATOM 694 C CA . THR A 1 85 ? -10.806 2.948 -2.012 1.00 97.50 85 THR A CA 1
ATOM 695 C C . THR A 1 85 ? -12.241 2.569 -1.659 1.00 97.50 85 THR A C 1
ATOM 697 O O . THR A 1 85 ? -13.160 2.895 -2.401 1.00 97.50 85 THR A O 1
ATOM 700 N N . GLY A 1 86 ? -12.452 1.919 -0.510 1.00 96.62 86 GLY A N 1
ATOM 701 C CA . GLY A 1 86 ? -13.779 1.507 -0.047 1.00 96.62 86 GLY A CA 1
ATOM 702 C C . GLY A 1 86 ? -14.359 0.304 -0.797 1.00 96.62 86 GLY A C 1
ATOM 703 O O . GLY A 1 86 ? -15.510 -0.057 -0.565 1.00 96.62 86 GLY A O 1
ATOM 704 N N . GLU A 1 87 ? -13.575 -0.340 -1.662 1.00 96.38 87 GLU A N 1
ATOM 705 C CA . GLU A 1 87 ? -14.008 -1.446 -2.514 1.00 96.38 87 GLU A CA 1
ATOM 706 C C . GLU A 1 87 ? -12.949 -2.555 -2.594 1.00 96.38 87 GLU A C 1
ATOM 708 O O . GLU A 1 87 ? -11.781 -2.373 -2.244 1.00 96.38 87 GLU A O 1
ATOM 713 N N . ALA A 1 88 ? -13.371 -3.746 -3.020 1.00 96.69 88 ALA A N 1
ATOM 714 C CA . ALA A 1 88 ? -12.456 -4.848 -3.290 1.00 96.69 88 ALA A CA 1
ATOM 715 C C . ALA A 1 88 ? -11.804 -4.666 -4.674 1.00 96.69 88 ALA A C 1
ATOM 717 O O . ALA A 1 88 ? -12.473 -4.196 -5.599 1.00 96.69 88 ALA A O 1
ATOM 718 N N . PRO A 1 89 ? -10.527 -5.048 -4.851 1.00 96.94 89 PRO A N 1
ATOM 719 C CA . PRO A 1 89 ? -9.893 -4.982 -6.159 1.00 96.94 89 PRO A CA 1
ATOM 720 C C . PRO A 1 89 ? -10.570 -5.957 -7.130 1.00 96.94 89 PRO A C 1
ATOM 722 O O . PRO A 1 89 ? -10.852 -7.103 -6.782 1.00 96.94 89 PRO A O 1
ATOM 725 N N . SER A 1 90 ? -10.796 -5.509 -8.364 1.00 95.75 90 SER A N 1
ATOM 726 C CA . SER A 1 90 ? -11.242 -6.346 -9.485 1.00 95.75 90 SER A CA 1
ATOM 727 C C . SER A 1 90 ? -10.079 -7.076 -10.164 1.00 95.75 90 SER A C 1
ATOM 729 O O . SER A 1 90 ? -10.298 -8.002 -10.941 1.00 95.75 90 SER A O 1
ATOM 731 N N . PHE A 1 91 ? -8.842 -6.670 -9.870 1.00 94.25 91 PHE A N 1
ATOM 732 C CA . PHE A 1 91 ? -7.621 -7.247 -10.416 1.00 94.25 91 PHE A CA 1
ATOM 733 C C . PHE A 1 91 ? -6.510 -7.238 -9.367 1.00 94.25 91 PHE A C 1
ATOM 735 O O . PHE A 1 91 ? -6.285 -6.212 -8.723 1.00 94.25 91 PHE A O 1
ATOM 742 N N . VAL A 1 92 ? -5.799 -8.360 -9.243 1.00 96.56 92 VAL A N 1
ATOM 743 C CA . VAL A 1 92 ? -4.613 -8.515 -8.393 1.00 96.56 92 VAL A CA 1
ATOM 744 C C . VAL A 1 92 ? -3.546 -9.245 -9.198 1.00 96.56 92 VAL A C 1
ATOM 746 O O . VAL A 1 92 ? -3.765 -10.370 -9.642 1.00 96.56 92 VAL A O 1
ATOM 749 N N . GLU A 1 93 ? -2.388 -8.617 -9.375 1.00 93.50 93 GLU A N 1
ATOM 750 C CA . GLU A 1 93 ? -1.228 -9.252 -9.993 1.00 93.50 93 GLU A CA 1
ATOM 751 C C . GLU A 1 93 ? 0.018 -9.014 -9.153 1.00 93.50 93 GLU A C 1
ATOM 753 O O . GLU A 1 93 ? 0.399 -7.871 -8.906 1.00 93.50 93 GLU A O 1
ATOM 758 N N . SER A 1 94 ? 0.693 -10.095 -8.776 1.00 93.12 94 SER A N 1
ATOM 759 C CA . SER A 1 94 ? 1.899 -10.027 -7.960 1.00 93.12 94 SER A CA 1
ATOM 760 C C . SER A 1 94 ? 3.077 -10.695 -8.650 1.00 93.12 94 SER A C 1
ATOM 762 O O . SER A 1 94 ? 2.936 -11.638 -9.434 1.00 93.12 94 SER A O 1
ATOM 764 N N . VAL A 1 95 ? 4.265 -10.171 -8.371 1.00 88.69 95 VAL A N 1
ATOM 765 C CA . VAL A 1 95 ? 5.548 -10.751 -8.765 1.00 88.69 95 VAL A CA 1
ATOM 766 C C . VAL A 1 95 ? 6.443 -10.753 -7.537 1.00 88.69 95 VAL A C 1
ATOM 768 O O . VAL A 1 95 ? 6.576 -9.731 -6.862 1.00 88.69 95 VAL A O 1
ATOM 771 N N . GLY A 1 96 ? 7.061 -11.899 -7.268 1.00 87.94 96 GLY A N 1
ATOM 772 C CA . GLY A 1 96 ? 8.034 -12.080 -6.202 1.00 87.94 96 GLY A CA 1
ATOM 773 C C . GLY A 1 96 ? 9.369 -12.553 -6.753 1.00 87.94 96 GLY A C 1
ATOM 774 O O . GLY A 1 96 ? 9.412 -13.264 -7.757 1.00 87.94 96 GLY A O 1
ATOM 775 N N . ASN A 1 97 ? 10.452 -12.143 -6.100 1.00 85.06 97 ASN A N 1
ATOM 776 C CA . ASN A 1 97 ? 11.784 -12.684 -6.332 1.00 85.06 97 ASN A CA 1
ATOM 777 C C . ASN A 1 97 ? 12.376 -13.166 -5.012 1.00 85.06 97 ASN A C 1
ATOM 779 O O . ASN A 1 97 ? 12.198 -12.527 -3.971 1.00 85.06 97 ASN A O 1
ATOM 783 N N . SER A 1 98 ? 13.087 -14.284 -5.098 1.00 83.94 98 SER A N 1
ATOM 784 C CA . SER A 1 98 ? 13.651 -14.991 -3.958 1.00 83.94 98 SER A CA 1
ATOM 785 C C . SER A 1 98 ? 15.155 -15.149 -4.189 1.00 83.94 98 SER A C 1
ATOM 787 O O . SER A 1 98 ? 15.593 -15.937 -5.026 1.00 83.94 98 SER A O 1
ATOM 789 N N . PHE A 1 99 ? 15.946 -14.339 -3.496 1.00 81.38 99 PHE A N 1
ATOM 790 C CA . PHE A 1 99 ? 17.405 -14.301 -3.568 1.00 81.38 99 PHE A CA 1
ATOM 791 C C . PHE A 1 99 ? 18.051 -14.974 -2.355 1.00 81.38 99 PHE A C 1
ATOM 793 O O . PHE A 1 99 ? 19.139 -15.534 -2.470 1.00 81.38 99 PHE A O 1
ATOM 800 N N . LEU A 1 100 ? 17.388 -14.930 -1.195 1.00 77.38 100 LEU A N 1
ATOM 801 C CA . LEU A 1 100 ? 17.908 -15.502 0.054 1.00 77.38 100 LEU A CA 1
ATOM 802 C C . LEU A 1 100 ? 17.513 -16.970 0.252 1.00 77.38 100 LEU A C 1
ATOM 804 O O . LEU A 1 100 ? 18.251 -17.749 0.852 1.00 77.38 100 LEU A O 1
ATOM 808 N N . HIS A 1 101 ? 16.340 -17.345 -0.253 1.00 77.81 101 HIS A N 1
ATOM 809 C CA . HIS A 1 101 ? 15.782 -18.691 -0.175 1.00 77.81 101 HIS A CA 1
ATOM 810 C C . HIS A 1 101 ? 15.101 -19.033 -1.497 1.00 77.81 101 HIS A C 1
ATOM 812 O O . HIS A 1 101 ? 14.520 -18.160 -2.120 1.00 77.81 101 HIS A O 1
ATOM 818 N N . ALA A 1 102 ? 15.116 -20.297 -1.923 1.00 72.81 102 ALA A N 1
ATOM 819 C CA . ALA A 1 102 ? 14.617 -20.670 -3.252 1.00 72.81 102 ALA A CA 1
ATOM 820 C C . ALA A 1 102 ? 13.108 -20.420 -3.463 1.00 72.81 102 ALA A C 1
ATOM 822 O O . ALA A 1 102 ? 12.680 -20.225 -4.593 1.00 72.81 102 ALA A O 1
ATOM 823 N N . GLN A 1 103 ? 12.306 -20.442 -2.393 1.00 77.38 103 GLN A N 1
ATOM 824 C CA . GLN A 1 103 ? 10.835 -20.436 -2.469 1.00 77.38 103 GLN A CA 1
ATOM 825 C C . GLN A 1 103 ? 10.175 -19.354 -1.603 1.00 77.38 103 GLN A C 1
ATOM 827 O O . GLN A 1 103 ? 8.955 -19.322 -1.471 1.00 77.38 103 GLN A O 1
ATOM 832 N N . ILE A 1 104 ? 10.966 -18.481 -0.976 1.00 85.88 104 ILE A N 1
ATOM 833 C CA . ILE A 1 104 ? 10.447 -17.425 -0.101 1.00 85.88 104 ILE A CA 1
ATOM 834 C C . ILE A 1 104 ? 10.829 -16.086 -0.720 1.00 85.88 104 ILE A C 1
ATOM 836 O O . ILE A 1 104 ? 11.976 -15.667 -0.556 1.00 85.88 104 ILE A O 1
ATOM 840 N N . PRO A 1 105 ? 9.888 -15.414 -1.408 1.00 88.88 105 PRO A N 1
ATOM 841 C CA . PRO A 1 105 ? 10.141 -14.090 -1.940 1.00 88.88 105 PRO A CA 1
ATOM 842 C C . PRO A 1 105 ? 10.589 -13.118 -0.846 1.00 88.88 105 PRO A C 1
ATOM 844 O O . PRO A 1 105 ? 9.909 -12.930 0.164 1.00 88.88 105 PRO A O 1
ATOM 847 N N . ASP A 1 106 ? 11.729 -12.477 -1.056 1.00 88.62 106 ASP A N 1
ATOM 848 C CA . ASP A 1 106 ? 12.249 -11.423 -0.179 1.00 88.62 106 ASP A CA 1
ATOM 849 C C . ASP A 1 106 ? 12.017 -10.019 -0.759 1.00 88.62 106 ASP A C 1
ATOM 851 O O . ASP A 1 106 ? 12.100 -9.021 -0.036 1.00 88.62 106 ASP A O 1
ATOM 855 N N . VAL A 1 107 ? 11.599 -9.956 -2.030 1.00 91.00 107 VAL A N 1
ATOM 856 C CA . VAL A 1 107 ? 11.130 -8.751 -2.717 1.00 91.00 107 VAL A CA 1
ATOM 857 C C . VAL A 1 107 ? 9.842 -9.062 -3.473 1.00 91.00 107 VAL A C 1
ATOM 859 O O . VAL A 1 107 ? 9.813 -9.996 -4.274 1.00 91.00 107 VAL A O 1
ATOM 862 N N . THR A 1 108 ? 8.787 -8.265 -3.279 1.00 94.12 108 THR A N 1
ATOM 863 C CA . THR A 1 108 ? 7.540 -8.412 -4.050 1.00 94.12 108 THR A CA 1
ATOM 864 C C . THR A 1 108 ? 6.964 -7.076 -4.488 1.00 94.12 108 THR A C 1
ATOM 866 O O . THR A 1 108 ? 6.987 -6.103 -3.730 1.00 94.12 108 THR A O 1
ATOM 869 N N . VAL A 1 109 ? 6.367 -7.061 -5.679 1.00 95.38 109 VAL A N 1
ATOM 870 C CA . VAL A 1 109 ? 5.499 -5.979 -6.150 1.00 95.38 109 VAL A CA 1
ATOM 871 C C . VAL A 1 109 ? 4.114 -6.551 -6.421 1.00 95.38 109 VAL A C 1
ATOM 873 O O . VAL A 1 109 ? 3.992 -7.588 -7.068 1.00 95.38 109 VAL A O 1
ATOM 876 N N . THR A 1 110 ? 3.082 -5.873 -5.931 1.00 96.31 110 THR A N 1
ATOM 877 C CA . THR A 1 110 ? 1.676 -6.226 -6.157 1.00 96.31 110 THR A CA 1
ATOM 878 C C . THR A 1 110 ? 0.952 -5.053 -6.792 1.00 96.31 110 THR A C 1
ATOM 880 O O . THR A 1 110 ? 0.966 -3.962 -6.233 1.00 96.31 110 THR A O 1
ATOM 883 N N . ASN A 1 111 ? 0.312 -5.283 -7.933 1.00 95.50 111 ASN A N 1
ATOM 884 C CA . ASN A 1 111 ? -0.535 -4.331 -8.637 1.00 95.50 111 ASN A CA 1
ATOM 885 C C . ASN A 1 111 ? -2.007 -4.673 -8.409 1.00 95.50 111 ASN A C 1
ATOM 887 O O . ASN A 1 111 ? -2.407 -5.835 -8.476 1.00 95.50 111 ASN A O 1
ATOM 891 N N . LEU A 1 112 ? -2.810 -3.641 -8.176 1.00 95.44 112 LEU A N 1
ATOM 892 C CA . LEU A 1 112 ? -4.240 -3.720 -7.922 1.00 95.44 112 LEU A CA 1
ATOM 893 C C . LEU A 1 112 ? -4.975 -2.789 -8.890 1.00 95.44 112 LEU A C 1
ATOM 895 O O . LEU A 1 112 ? -4.522 -1.669 -9.144 1.00 95.44 112 LEU A O 1
ATOM 899 N N . LYS A 1 113 ? -6.133 -3.221 -9.393 1.00 93.31 113 LYS A N 1
ATOM 900 C CA . LYS A 1 113 ? -7.117 -2.318 -10.012 1.00 93.31 113 LYS A CA 1
ATOM 901 C C . LYS A 1 113 ? -8.451 -2.481 -9.313 1.00 93.31 113 LYS A C 1
ATOM 903 O O . LYS A 1 113 ? -8.798 -3.586 -8.893 1.00 93.31 113 LYS A O 1
ATOM 908 N N . PHE A 1 114 ? -9.186 -1.387 -9.209 1.00 96.56 114 PHE A N 1
ATOM 909 C CA . PHE A 1 114 ? -10.483 -1.353 -8.555 1.00 96.56 114 PHE A CA 1
ATOM 910 C C . PHE A 1 114 ? -11.605 -1.027 -9.555 1.00 96.56 114 PHE A C 1
ATOM 912 O O . PHE A 1 114 ? -11.333 -0.387 -10.577 1.00 96.56 114 PHE A O 1
ATOM 919 N N . PRO A 1 115 ? -12.857 -1.455 -9.298 1.00 95.75 115 PRO A N 1
ATOM 920 C CA . PRO A 1 115 ? -13.997 -1.186 -10.178 1.00 95.75 115 PRO A CA 1
ATOM 921 C C . PRO A 1 115 ? -14.199 0.291 -10.543 1.00 95.75 115 PRO A C 1
ATOM 923 O O . PRO A 1 115 ? -14.583 0.585 -11.672 1.00 95.75 115 PRO A O 1
ATOM 926 N N . SER A 1 116 ? -13.881 1.225 -9.641 1.00 92.88 116 SER A N 1
ATOM 927 C CA . SER A 1 116 ? -13.952 2.672 -9.911 1.00 92.88 116 SER A CA 1
ATOM 928 C C . SER A 1 116 ? -12.885 3.209 -10.880 1.00 92.88 116 SER A C 1
ATOM 930 O O . SER A 1 116 ? -12.889 4.396 -11.214 1.00 92.88 116 SER A O 1
ATOM 932 N N . GLY A 1 117 ? -11.952 2.364 -11.331 1.00 89.44 117 GLY A N 1
ATOM 933 C CA . GLY A 1 117 ? -10.826 2.747 -12.182 1.00 89.44 117 GLY A CA 1
ATOM 934 C C . GLY A 1 117 ? -9.590 3.220 -11.414 1.00 89.44 117 GLY A C 1
ATOM 935 O O . GLY A 1 117 ? -8.600 3.588 -12.045 1.00 89.44 117 GLY A O 1
ATOM 936 N N . ILE A 1 118 ? -9.612 3.193 -10.076 1.00 94.50 118 ILE A N 1
ATOM 937 C CA . ILE A 1 118 ? -8.427 3.470 -9.256 1.00 94.50 118 ILE A CA 1
ATOM 938 C C . ILE A 1 118 ? -7.385 2.367 -9.488 1.00 94.50 118 ILE A C 1
ATOM 940 O O . ILE A 1 118 ? -7.703 1.174 -9.471 1.00 94.50 118 ILE A O 1
ATOM 944 N N . GLY A 1 119 ? -6.129 2.763 -9.683 1.00 93.62 119 GLY A N 1
ATOM 945 C CA . GLY A 1 119 ? -4.986 1.850 -9.665 1.00 93.62 119 GLY A CA 1
ATOM 946 C C . GLY A 1 119 ? -4.265 1.891 -8.321 1.00 93.62 119 GLY A C 1
ATOM 947 O O . GLY A 1 119 ? -4.210 2.941 -7.679 1.00 93.62 119 GLY A O 1
ATOM 948 N N . ALA A 1 120 ? -3.661 0.779 -7.903 1.00 96.00 120 ALA A N 1
ATOM 949 C CA . ALA A 1 120 ? -2.696 0.822 -6.814 1.00 96.00 120 ALA A CA 1
ATOM 950 C C . ALA A 1 120 ? -1.513 -0.131 -6.993 1.00 96.00 120 ALA A C 1
ATOM 952 O O . ALA A 1 120 ? -1.646 -1.162 -7.648 1.00 96.00 120 ALA A O 1
ATOM 953 N N . HIS A 1 121 ? -0.373 0.185 -6.372 1.00 93.81 121 HIS A N 1
ATOM 954 C CA . HIS A 1 121 ? 0.713 -0.783 -6.209 1.00 93.81 121 HIS A CA 1
ATOM 955 C C . HIS A 1 121 ? 1.300 -0.803 -4.799 1.00 93.81 121 HIS A C 1
ATOM 957 O O . HIS A 1 121 ? 1.374 0.211 -4.111 1.00 93.81 121 HIS A O 1
ATOM 963 N N . VAL A 1 122 ? 1.768 -1.974 -4.388 1.00 97.94 122 VAL A N 1
ATOM 964 C CA . VAL A 1 122 ? 2.480 -2.194 -3.130 1.00 97.94 122 VAL A CA 1
ATOM 965 C C . VAL A 1 122 ? 3.844 -2.777 -3.457 1.00 97.94 122 VAL A C 1
ATOM 967 O O . VAL A 1 122 ? 3.929 -3.839 -4.075 1.00 97.94 122 VAL A O 1
ATOM 970 N N . PHE A 1 123 ? 4.909 -2.090 -3.045 1.00 97.31 123 PHE A N 1
ATOM 971 C CA . PHE A 1 123 ? 6.284 -2.562 -3.171 1.00 97.31 123 PHE A CA 1
ATOM 972 C C . PHE A 1 123 ? 6.894 -2.804 -1.791 1.00 97.31 123 PHE A C 1
ATOM 974 O O . PHE A 1 123 ? 6.996 -1.891 -0.968 1.00 97.31 123 PHE A O 1
ATOM 981 N N . VAL A 1 124 ? 7.317 -4.043 -1.544 1.00 96.62 124 VAL A N 1
ATOM 982 C CA . VAL A 1 124 ? 7.911 -4.451 -0.269 1.00 96.62 124 VAL A CA 1
ATOM 983 C C . VAL A 1 124 ? 9.199 -5.241 -0.485 1.00 96.62 124 VAL A C 1
ATOM 985 O O . VAL A 1 124 ? 9.298 -6.043 -1.416 1.00 96.62 124 VAL A O 1
ATOM 988 N N . SER A 1 125 ? 10.195 -4.999 0.370 1.00 93.56 125 SER A N 1
ATOM 989 C CA . SER A 1 125 ? 11.523 -5.616 0.264 1.00 93.56 125 SER A CA 1
ATOM 990 C C . SER A 1 125 ? 12.207 -5.750 1.627 1.00 93.56 125 SER A C 1
ATOM 992 O O . SER A 1 125 ? 12.274 -4.772 2.382 1.00 93.56 125 SER A O 1
ATOM 994 N N . TRP A 1 126 ? 12.762 -6.936 1.917 1.00 90.25 126 TRP A N 1
ATOM 995 C CA . TRP A 1 126 ? 13.762 -7.124 2.984 1.00 90.25 126 TRP A CA 1
ATOM 996 C C . TRP A 1 126 ? 15.168 -6.705 2.543 1.00 90.25 126 TRP A C 1
ATOM 998 O O . TRP A 1 126 ? 16.031 -6.463 3.383 1.00 90.25 126 TRP A O 1
ATOM 1008 N N . LEU A 1 127 ? 15.417 -6.648 1.235 1.00 87.69 127 LEU A N 1
ATOM 1009 C CA . LEU A 1 127 ? 16.708 -6.320 0.640 1.00 87.69 127 LEU A CA 1
ATOM 1010 C C . LEU A 1 127 ? 16.686 -4.887 0.112 1.00 87.69 127 LEU A C 1
ATOM 1012 O O . LEU A 1 127 ? 16.666 -4.653 -1.096 1.00 87.69 127 LEU A O 1
ATOM 1016 N N . ASN A 1 128 ? 16.647 -3.913 1.023 1.00 90.06 128 ASN A N 1
ATOM 1017 C CA . ASN A 1 128 ? 16.738 -2.500 0.658 1.00 90.06 128 ASN A CA 1
ATOM 1018 C C . ASN A 1 128 ? 17.765 -1.767 1.534 1.00 90.06 128 ASN A C 1
ATOM 1020 O O . ASN A 1 128 ? 17.695 -1.895 2.757 1.00 90.06 128 ASN A O 1
ATOM 1024 N N . PRO A 1 129 ? 18.698 -0.988 0.950 1.00 87.12 129 PRO A N 1
ATOM 1025 C CA . PRO A 1 129 ? 19.824 -0.403 1.688 1.00 87.12 129 PRO A CA 1
ATOM 1026 C C . PRO A 1 129 ? 19.414 0.685 2.689 1.00 87.12 129 PRO A C 1
ATOM 1028 O O . PRO A 1 129 ? 20.172 1.001 3.599 1.00 87.12 129 PRO A O 1
ATOM 1031 N N . PHE A 1 130 ? 18.212 1.240 2.549 1.00 90.69 130 PHE A N 1
ATOM 1032 C CA . PHE A 1 130 ? 17.646 2.231 3.459 1.00 90.69 130 PHE A CA 1
ATOM 1033 C C . PHE A 1 130 ? 16.234 1.831 3.893 1.00 90.69 130 PHE A C 1
ATOM 1035 O O . PHE A 1 130 ? 15.561 1.026 3.242 1.00 90.69 130 PHE A O 1
ATOM 1042 N N . LYS A 1 131 ? 15.783 2.395 5.014 1.00 94.44 131 LYS A N 1
ATOM 1043 C CA . LYS A 1 131 ? 14.406 2.242 5.484 1.00 94.44 131 LYS A CA 1
ATOM 1044 C C . LYS A 1 131 ? 13.511 3.248 4.755 1.00 94.44 131 LYS A C 1
ATOM 1046 O O . LYS A 1 131 ? 13.782 4.438 4.807 1.00 94.44 131 LYS A O 1
ATOM 1051 N N . GLU A 1 132 ? 12.442 2.775 4.128 1.00 95.56 132 GLU A N 1
ATOM 1052 C CA . GLU A 1 132 ? 11.377 3.592 3.533 1.00 95.56 132 GLU A CA 1
ATOM 1053 C C . GLU A 1 132 ? 10.023 3.032 3.984 1.00 95.56 132 GLU A C 1
ATOM 1055 O O . GLU A 1 132 ? 9.803 1.819 3.947 1.00 95.56 132 GLU A O 1
ATOM 1060 N N . GLN A 1 133 ? 9.125 3.902 4.451 1.00 97.06 133 GLN A N 1
ATOM 1061 C CA . GLN A 1 133 ? 7.763 3.544 4.857 1.00 97.06 133 GLN A CA 1
ATOM 1062 C C . GLN A 1 133 ? 6.798 4.616 4.366 1.00 97.06 133 GLN A C 1
ATOM 1064 O O . GLN A 1 133 ? 6.368 5.484 5.122 1.00 97.06 133 GLN A O 1
ATOM 1069 N N . ARG A 1 134 ? 6.504 4.565 3.070 1.00 98.31 134 ARG A N 1
ATOM 1070 C CA . ARG A 1 134 ? 5.831 5.639 2.349 1.00 98.31 134 ARG A CA 1
ATOM 1071 C C . ARG A 1 134 ? 4.540 5.160 1.706 1.00 98.31 134 ARG A C 1
ATOM 1073 O O . ARG A 1 134 ? 4.505 4.076 1.129 1.00 98.31 134 ARG A O 1
ATOM 1080 N N . LEU A 1 135 ? 3.509 5.994 1.754 1.00 98.75 135 LEU A N 1
ATOM 1081 C CA . LEU A 1 135 ? 2.260 5.859 1.011 1.00 98.75 135 LEU A CA 1
ATOM 1082 C C . LEU A 1 135 ? 2.004 7.163 0.254 1.00 98.75 135 LEU A C 1
ATOM 1084 O O . LEU A 1 135 ? 1.994 8.235 0.853 1.00 98.75 135 LEU A O 1
ATOM 1088 N N . VAL A 1 136 ? 1.763 7.074 -1.047 1.00 98.75 136 VAL A N 1
ATOM 1089 C CA . VAL A 1 136 ? 1.426 8.212 -1.903 1.00 98.75 136 VAL A CA 1
ATOM 1090 C C . VAL A 1 136 ? 0.037 8.006 -2.478 1.00 98.75 136 VAL A C 1
ATOM 1092 O O . VAL A 1 136 ? -0.270 6.944 -3.015 1.00 98.75 136 VAL A O 1
ATOM 1095 N N . VAL A 1 137 ? -0.799 9.030 -2.367 1.00 98.62 137 VAL A N 1
ATOM 1096 C CA . VAL A 1 137 ? -2.164 9.056 -2.888 1.00 98.62 137 VAL A CA 1
ATOM 1097 C C . VAL A 1 137 ? -2.268 10.193 -3.888 1.00 98.62 137 VAL A C 1
ATOM 1099 O O . VAL A 1 137 ? -2.083 11.354 -3.530 1.00 98.62 137 VAL A O 1
ATOM 1102 N N . VAL A 1 138 ? -2.572 9.857 -5.136 1.00 97.69 138 VAL A N 1
ATOM 1103 C CA . VAL A 1 138 ? -2.684 10.791 -6.256 1.00 97.69 138 VAL A CA 1
ATOM 1104 C C . VAL A 1 138 ? -4.154 10.977 -6.606 1.00 97.69 138 VAL A C 1
ATOM 1106 O O . VAL A 1 138 ? -4.858 10.013 -6.929 1.00 97.69 138 VAL A O 1
ATOM 1109 N N . GLY A 1 139 ? -4.612 12.223 -6.544 1.00 97.19 139 GLY A N 1
ATOM 1110 C CA . GLY A 1 139 ? -5.911 12.643 -7.041 1.00 97.19 139 GLY A CA 1
ATOM 1111 C C . GLY A 1 139 ? -5.781 13.641 -8.191 1.00 97.19 139 GLY A C 1
ATOM 1112 O O . GLY A 1 139 ? -4.694 14.114 -8.517 1.00 97.19 139 GLY A O 1
ATOM 1113 N N . SER A 1 140 ? -6.906 13.968 -8.823 1.00 95.19 140 SER A N 1
ATOM 1114 C CA . SER A 1 140 ? -6.948 14.838 -10.003 1.00 95.19 140 SER A CA 1
ATOM 1115 C C . SER A 1 140 ? -6.522 16.287 -9.748 1.00 95.19 140 SER A C 1
ATOM 1117 O O . SER A 1 140 ? -6.252 17.006 -10.706 1.00 95.19 140 SER A O 1
ATOM 1119 N N . SER A 1 141 ? -6.519 16.742 -8.494 1.00 94.88 141 SER A N 1
ATOM 1120 C CA . SER A 1 141 ? -6.189 18.127 -8.127 1.00 94.88 141 SER A CA 1
ATOM 1121 C C . SER A 1 141 ? -5.232 18.227 -6.935 1.00 94.88 141 SER A C 1
ATOM 1123 O O . SER A 1 141 ? -5.239 19.228 -6.218 1.00 94.88 141 SER A O 1
ATOM 1125 N N . GLY A 1 142 ? -4.454 17.175 -6.681 1.00 97.19 142 GLY A N 1
ATOM 1126 C CA . GLY A 1 142 ? -3.408 17.178 -5.666 1.00 97.19 142 GLY A CA 1
ATOM 1127 C C . GLY A 1 142 ? -2.987 15.778 -5.237 1.00 97.19 142 GLY A C 1
ATOM 1128 O O . GLY A 1 142 ? -3.600 14.773 -5.602 1.00 97.19 142 GLY A O 1
ATOM 1129 N N . MET A 1 143 ? -1.939 15.713 -4.422 1.00 98.44 143 MET A N 1
ATOM 1130 C CA . MET A 1 143 ? -1.383 14.466 -3.907 1.00 98.44 143 MET A CA 1
ATOM 1131 C C . MET A 1 143 ? -1.121 14.561 -2.408 1.00 98.44 143 MET A C 1
ATOM 1133 O O . MET A 1 143 ? -0.811 15.625 -1.876 1.00 98.44 143 MET A O 1
ATOM 1137 N N . LEU A 1 144 ? -1.227 13.430 -1.721 1.00 98.81 144 LEU A N 1
ATOM 1138 C CA . LEU A 1 144 ? -0.878 13.295 -0.310 1.00 98.81 144 LEU A CA 1
ATOM 1139 C C . LEU A 1 144 ? 0.229 12.259 -0.175 1.00 98.81 144 LEU A C 1
ATOM 1141 O O . LEU A 1 144 ? 0.117 11.157 -0.712 1.00 98.81 144 LEU A O 1
ATOM 1145 N N . VAL A 1 145 ? 1.279 12.608 0.561 1.00 98.75 145 VAL A N 1
ATOM 1146 C CA . VAL A 1 145 ? 2.379 11.703 0.895 1.00 98.75 145 VAL A CA 1
ATOM 1147 C C . VAL A 1 145 ? 2.383 11.498 2.399 1.00 98.75 145 VAL A C 1
ATOM 1149 O O . VAL A 1 145 ? 2.525 12.456 3.155 1.00 98.75 145 VAL A O 1
ATOM 1152 N N . PHE A 1 146 ? 2.222 10.248 2.819 1.00 98.69 146 PHE A N 1
ATOM 1153 C CA . PHE A 1 146 ? 2.502 9.805 4.175 1.00 98.69 146 PHE A CA 1
ATOM 1154 C C . PHE A 1 146 ? 3.873 9.124 4.199 1.00 98.69 146 PHE A C 1
ATOM 1156 O O . PHE A 1 146 ? 4.081 8.161 3.464 1.00 98.69 146 PHE A O 1
ATOM 1163 N N . ASP A 1 147 ? 4.793 9.610 5.030 1.00 98.25 147 ASP A N 1
ATOM 1164 C CA . ASP A 1 147 ? 6.118 9.024 5.237 1.00 98.25 147 ASP A CA 1
ATOM 1165 C C . ASP A 1 147 ? 6.363 8.787 6.731 1.00 98.25 147 ASP A C 1
ATOM 1167 O O . ASP A 1 147 ? 6.566 9.718 7.510 1.00 98.25 147 ASP A O 1
ATOM 1171 N N . ASP A 1 148 ? 6.338 7.523 7.152 1.00 97.06 148 ASP A N 1
ATOM 1172 C CA . ASP A 1 148 ? 6.487 7.170 8.564 1.00 97.06 148 ASP A CA 1
ATOM 1173 C C . ASP A 1 148 ? 7.943 7.255 9.058 1.00 97.06 148 ASP A C 1
ATOM 1175 O O . ASP A 1 148 ? 8.226 7.045 10.239 1.00 97.06 148 ASP A O 1
ATOM 1179 N N . THR A 1 149 ? 8.891 7.583 8.179 1.00 96.44 149 THR A N 1
ATOM 1180 C CA . THR A 1 149 ? 10.288 7.817 8.566 1.00 96.44 149 THR A CA 1
ATOM 1181 C C . THR A 1 149 ? 10.575 9.277 8.922 1.00 96.44 149 THR A C 1
ATOM 1183 O O . THR A 1 149 ? 11.571 9.547 9.589 1.00 96.44 149 THR A O 1
ATOM 1186 N N . GLU A 1 150 ? 9.675 10.197 8.564 1.00 97.44 150 GLU A N 1
ATOM 1187 C CA . GLU A 1 150 ? 9.802 11.625 8.862 1.00 97.44 150 GLU A CA 1
ATOM 1188 C C . GLU A 1 150 ? 9.376 11.975 10.309 1.00 97.44 150 GLU A C 1
ATOM 1190 O O . GLU A 1 150 ? 8.595 11.236 10.934 1.00 97.44 150 GLU A O 1
ATOM 1195 N N . PRO A 1 151 ? 9.844 13.124 10.843 1.00 95.81 151 PRO A N 1
ATOM 1196 C CA . PRO A 1 151 ? 9.318 13.733 12.067 1.00 95.81 151 PRO A CA 1
ATOM 1197 C C . PRO A 1 151 ? 7.814 14.010 11.973 1.00 95.81 151 PRO A C 1
ATOM 1199 O O . PRO A 1 151 ? 7.283 14.211 10.880 1.00 95.81 151 PRO A O 1
ATOM 1202 N N . VAL A 1 152 ? 7.121 14.042 13.115 1.00 95.75 152 VAL A N 1
ATOM 1203 C CA . VAL A 1 152 ? 5.649 14.150 13.202 1.00 95.75 152 VAL A CA 1
ATOM 1204 C C . VAL A 1 152 ? 5.098 15.316 12.373 1.00 95.75 152 VAL A C 1
ATOM 1206 O O . VAL A 1 152 ? 4.080 15.159 11.705 1.00 95.75 152 VAL A O 1
ATOM 1209 N N . GLU A 1 153 ? 5.809 16.438 12.340 1.00 95.00 153 GLU A N 1
ATOM 1210 C CA . GLU A 1 153 ? 5.463 17.676 11.636 1.00 95.00 153 GLU A CA 1
ATOM 1211 C C . GLU A 1 153 ? 5.518 17.538 10.104 1.00 95.00 153 GLU A C 1
ATOM 1213 O O . GLU A 1 153 ? 4.953 18.360 9.383 1.00 95.00 153 GLU A O 1
ATOM 1218 N N . ARG A 1 154 ? 6.209 16.510 9.590 1.00 96.81 154 ARG A N 1
ATOM 1219 C CA . ARG A 1 154 ? 6.386 16.244 8.152 1.00 96.81 154 ARG A CA 1
ATOM 1220 C C . ARG A 1 154 ? 5.925 14.856 7.713 1.00 96.81 154 ARG A C 1
ATOM 1222 O O . ARG A 1 154 ? 6.000 14.556 6.526 1.00 96.81 154 ARG A O 1
ATOM 1229 N N . LYS A 1 155 ? 5.384 14.030 8.619 1.00 97.94 155 LYS A N 1
ATOM 1230 C CA . LYS A 1 155 ? 4.849 12.699 8.277 1.00 97.94 155 LYS A CA 1
ATOM 1231 C C . LYS A 1 155 ? 3.757 12.749 7.215 1.00 97.94 155 LYS A C 1
ATOM 1233 O O . LYS A 1 155 ? 3.615 11.781 6.482 1.00 97.94 155 LYS A O 1
ATOM 1238 N N . LEU A 1 156 ? 2.966 13.822 7.143 1.00 98.69 156 LEU A N 1
ATOM 1239 C CA . LEU A 1 156 ? 1.954 14.024 6.107 1.00 98.69 156 LEU A CA 1
ATOM 1240 C C . LEU A 1 156 ? 2.253 15.309 5.341 1.00 98.69 156 LEU A C 1
ATOM 1242 O O . LEU A 1 156 ? 2.322 16.380 5.936 1.00 98.69 156 LEU A O 1
ATOM 1246 N N . VAL A 1 157 ? 2.378 15.219 4.022 1.00 98.75 157 VAL A N 1
ATOM 1247 C CA . VAL A 1 157 ? 2.616 16.377 3.157 1.00 98.75 157 VAL A CA 1
ATOM 1248 C C . VAL A 1 157 ? 1.585 16.401 2.037 1.00 98.75 157 VAL A C 1
ATOM 1250 O O . VAL A 1 157 ? 1.328 15.387 1.385 1.00 98.75 157 VAL A O 1
ATOM 1253 N N . PHE A 1 158 ? 0.988 17.569 1.818 1.00 98.69 158 PHE A N 1
ATOM 1254 C CA . PHE A 1 158 ? 0.090 17.841 0.706 1.00 98.69 158 PHE A CA 1
ATOM 1255 C C . PHE A 1 158 ? 0.842 18.526 -0.434 1.00 98.69 158 PHE A C 1
ATOM 1257 O O . PHE A 1 158 ? 1.519 19.530 -0.231 1.00 98.69 158 PHE A O 1
ATOM 1264 N N . TYR A 1 159 ? 0.687 17.997 -1.641 1.00 98.25 159 TYR A N 1
ATOM 1265 C CA . TYR A 1 159 ? 1.248 18.537 -2.871 1.00 98.25 159 TYR A CA 1
ATOM 1266 C C . TYR A 1 159 ? 0.092 19.022 -3.753 1.00 98.25 159 TYR A C 1
ATOM 1268 O O . TYR A 1 159 ? -0.585 18.197 -4.367 1.00 98.25 159 TYR A O 1
ATOM 1276 N N . PRO A 1 160 ? -0.174 20.338 -3.828 1.00 97.19 160 PRO A N 1
ATOM 1277 C CA . PRO A 1 160 ? -1.258 20.897 -4.640 1.00 97.19 160 PRO A CA 1
ATOM 1278 C C . PRO A 1 160 ? -0.901 20.969 -6.134 1.00 97.19 160 PRO A C 1
ATOM 1280 O O . PRO A 1 160 ? -1.232 21.940 -6.810 1.00 97.19 160 PRO A O 1
ATOM 1283 N N . HIS A 1 161 ? -0.187 19.970 -6.658 1.00 94.12 161 HIS A N 1
ATOM 1284 C CA . HIS A 1 161 ? 0.119 19.910 -8.082 1.00 94.12 161 HIS A CA 1
ATOM 1285 C C . HIS A 1 161 ? -1.137 19.534 -8.867 1.00 94.12 161 HIS A C 1
ATOM 1287 O O . HIS A 1 161 ? -1.892 18.641 -8.470 1.00 94.12 161 HIS A O 1
ATOM 1293 N N . THR A 1 162 ? -1.352 20.200 -9.996 1.00 93.69 162 THR A N 1
ATOM 1294 C CA . THR A 1 162 ? -2.500 19.953 -10.873 1.00 93.69 162 THR A CA 1
ATOM 1295 C C . THR A 1 162 ? -2.052 19.781 -12.318 1.00 93.69 162 THR A C 1
ATOM 1297 O O . THR A 1 162 ? -0.943 20.158 -12.695 1.00 93.69 162 THR A O 1
ATOM 1300 N N . ILE A 1 163 ? -2.925 19.197 -13.138 1.00 91.25 163 ILE A N 1
ATOM 1301 C CA . ILE A 1 163 ? -2.764 19.153 -14.591 1.00 91.25 163 ILE A CA 1
ATOM 1302 C C . ILE A 1 163 ? -3.843 20.043 -15.203 1.00 91.25 163 ILE A C 1
ATOM 1304 O O . ILE A 1 163 ? -5.034 19.754 -15.073 1.00 91.25 163 ILE A O 1
ATOM 1308 N N . ASN A 1 164 ? -3.429 21.114 -15.876 1.00 90.06 164 ASN A N 1
ATOM 1309 C CA . ASN A 1 164 ? -4.328 22.029 -16.570 1.00 90.06 164 ASN A CA 1
ATOM 1310 C C . ASN A 1 164 ? -4.355 21.687 -18.061 1.00 90.06 164 ASN A C 1
ATOM 1312 O O . ASN A 1 164 ? -3.319 21.403 -18.653 1.00 90.06 164 ASN A O 1
ATOM 1316 N N . TRP A 1 165 ? -5.528 21.744 -18.684 1.00 89.50 165 TRP A N 1
ATOM 1317 C CA . TRP A 1 165 ? -5.660 21.508 -20.120 1.00 89.50 165 TRP A CA 1
ATOM 1318 C C . TRP A 1 165 ? -5.562 22.834 -20.868 1.00 89.50 165 TRP A C 1
ATOM 1320 O O . TRP A 1 165 ? -6.410 23.707 -20.695 1.00 89.50 165 TRP A O 1
ATOM 1330 N N . GLN A 1 166 ? -4.536 22.983 -21.703 1.00 91.12 166 GLN A N 1
ATOM 1331 C CA . GLN A 1 166 ? -4.342 24.155 -22.557 1.00 91.12 166 GLN A CA 1
ATOM 1332 C C . GLN A 1 166 ? -4.288 23.691 -24.007 1.00 91.12 166 GLN A C 1
ATOM 1334 O O . GLN A 1 166 ? -3.421 22.906 -24.377 1.00 91.12 166 GLN A O 1
ATOM 1339 N N . ASN A 1 167 ? -5.249 24.126 -24.827 1.00 92.12 167 ASN A N 1
ATOM 1340 C CA . ASN A 1 167 ? -5.367 23.714 -26.233 1.00 92.12 167 ASN A CA 1
ATOM 1341 C C . ASN A 1 167 ? -5.367 22.181 -26.431 1.00 92.12 167 ASN A C 1
ATOM 1343 O O . ASN A 1 167 ? -4.770 21.669 -27.372 1.00 92.12 167 ASN A O 1
ATOM 1347 N N . GLY A 1 168 ? -6.008 21.438 -25.518 1.00 89.31 168 GLY A N 1
ATOM 1348 C CA . GLY A 1 168 ? -6.064 19.969 -25.560 1.00 89.31 168 GLY A CA 1
ATOM 1349 C C . GLY A 1 168 ? -4.799 19.256 -25.066 1.00 89.31 168 GLY A C 1
ATOM 1350 O O . GLY A 1 168 ? -4.765 18.030 -25.066 1.00 89.31 168 GLY A O 1
ATOM 1351 N N . ILE A 1 169 ? -3.786 19.996 -24.608 1.00 90.06 169 ILE A N 1
ATOM 1352 C CA . ILE A 1 169 ? -2.533 19.451 -24.079 1.00 90.06 169 ILE A CA 1
ATOM 1353 C C . ILE A 1 169 ? -2.568 19.503 -22.542 1.00 90.06 169 ILE A C 1
ATOM 1355 O O . ILE A 1 169 ? -2.877 20.562 -21.982 1.00 90.06 169 ILE A O 1
ATOM 1359 N N . PRO A 1 170 ? -2.261 18.397 -21.836 1.00 90.62 170 PRO A N 1
ATOM 1360 C CA . PRO A 1 170 ? -2.113 18.404 -20.386 1.00 90.62 170 PRO A CA 1
ATOM 1361 C C . PRO A 1 170 ? -0.788 19.070 -19.990 1.00 90.62 170 PRO A C 1
ATOM 1363 O O . PRO A 1 170 ? 0.288 18.590 -20.339 1.00 90.62 170 PRO A O 1
ATOM 1366 N N . VAL A 1 171 ? -0.866 20.166 -19.238 1.00 93.12 171 VAL A N 1
ATOM 1367 C CA . VAL A 1 171 ? 0.289 20.935 -18.761 1.00 93.12 171 VAL A CA 1
ATOM 1368 C C . VAL A 1 171 ? 0.379 20.819 -17.236 1.00 93.12 171 VAL A C 1
ATOM 1370 O O . VAL A 1 171 ? -0.604 21.135 -16.553 1.00 93.12 171 VAL A O 1
ATOM 1373 N N . PRO A 1 172 ? 1.520 20.369 -16.675 1.00 92.38 172 PRO A N 1
ATOM 1374 C CA . PRO A 1 172 ? 1.701 20.300 -15.234 1.00 92.38 172 PRO A CA 1
ATOM 1375 C C . PRO A 1 172 ? 1.806 21.699 -14.629 1.00 92.38 172 PRO A C 1
ATOM 1377 O O . PRO A 1 172 ? 2.473 22.584 -15.162 1.00 92.38 172 PRO A O 1
ATOM 1380 N N . HIS A 1 173 ? 1.154 21.883 -13.488 1.00 92.38 173 HIS A N 1
ATOM 1381 C CA . HIS A 1 173 ? 1.261 23.079 -12.673 1.00 92.38 173 HIS A CA 1
ATOM 1382 C C . HIS A 1 173 ? 1.731 22.682 -11.276 1.00 92.38 173 HIS A C 1
ATOM 1384 O O . HIS A 1 173 ? 0.978 22.123 -10.471 1.00 92.38 173 HIS A O 1
ATOM 1390 N N . GLU A 1 174 ? 3.000 22.966 -10.999 1.00 92.38 174 GLU A N 1
ATOM 1391 C CA . GLU A 1 174 ? 3.606 22.724 -9.698 1.00 92.38 174 GLU A CA 1
ATOM 1392 C C . GLU A 1 174 ? 3.299 23.862 -8.721 1.00 92.38 174 GLU A C 1
ATOM 1394 O O . GLU A 1 174 ? 3.068 25.009 -9.094 1.00 92.38 174 GLU A O 1
ATOM 1399 N N . ALA A 1 175 ? 3.276 23.527 -7.438 1.00 93.56 175 ALA A N 1
ATOM 1400 C CA . ALA A 1 175 ? 2.973 24.451 -6.359 1.00 93.56 175 ALA A CA 1
ATOM 1401 C C . ALA A 1 175 ? 3.690 23.978 -5.095 1.00 93.56 175 ALA A C 1
ATOM 1403 O O . ALA A 1 175 ? 4.028 22.799 -4.969 1.00 93.56 175 ALA A O 1
ATOM 1404 N N . GLN A 1 176 ? 3.939 24.892 -4.161 1.00 96.12 176 GLN A N 1
ATOM 1405 C CA . GLN A 1 176 ? 4.697 24.570 -2.959 1.00 96.12 176 GLN A CA 1
ATOM 140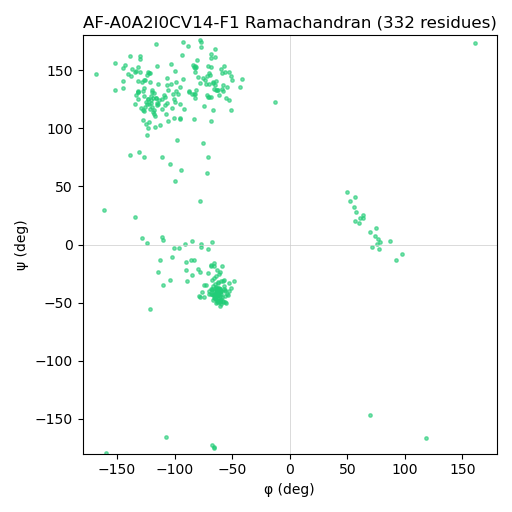6 C C . GLN A 1 176 ? 3.984 23.492 -2.130 1.00 96.12 176 GLN A C 1
ATOM 1408 O O . GLN A 1 176 ? 2.801 23.613 -1.808 1.00 96.12 176 GLN A O 1
ATOM 1413 N N . SER A 1 177 ? 4.721 22.439 -1.772 1.00 96.69 177 SER A N 1
ATOM 1414 C CA . SER A 1 177 ? 4.221 21.393 -0.884 1.00 96.69 177 SER A CA 1
ATOM 1415 C C . SER A 1 177 ? 3.996 21.940 0.523 1.00 96.69 177 SER A C 1
ATOM 1417 O O . SER A 1 177 ? 4.839 22.672 1.046 1.00 96.69 177 SER A O 1
ATOM 1419 N N . VAL A 1 178 ? 2.910 21.521 1.162 1.00 97.88 178 VAL A N 1
ATOM 1420 C CA . VAL A 1 178 ? 2.496 21.985 2.486 1.00 97.88 178 VAL A CA 1
ATOM 1421 C C . VAL A 1 178 ? 2.521 20.803 3.457 1.00 97.88 178 VAL A C 1
ATOM 1423 O O . VAL A 1 178 ? 1.689 19.899 3.326 1.00 97.88 178 VAL A O 1
ATOM 1426 N N . PRO A 1 179 ? 3.455 20.767 4.427 1.00 98.00 179 PRO A N 1
ATOM 1427 C CA . PRO A 1 179 ? 3.376 19.830 5.541 1.00 98.00 179 PRO A CA 1
ATOM 1428 C C . PRO A 1 179 ? 2.065 20.035 6.302 1.00 98.00 179 PRO A C 1
ATOM 1430 O O . PRO A 1 179 ? 1.679 21.164 6.606 1.00 98.00 179 PRO A O 1
ATOM 1433 N N . ILE A 1 180 ? 1.366 18.942 6.582 1.00 98.00 180 ILE A N 1
ATOM 1434 C CA . ILE A 1 180 ? 0.134 18.955 7.358 1.00 98.00 180 ILE A CA 1
ATOM 1435 C C . ILE A 1 180 ? 0.506 18.644 8.799 1.00 98.00 180 ILE A C 1
ATOM 1437 O O . ILE A 1 180 ? 0.860 17.510 9.124 1.00 98.00 180 ILE A O 1
ATOM 1441 N N . ASP A 1 181 ? 0.416 19.659 9.654 1.00 94.25 181 ASP A N 1
ATOM 1442 C CA . ASP A 1 181 ? 0.705 19.500 11.071 1.00 94.25 181 ASP A CA 1
ATOM 1443 C C . ASP A 1 181 ? -0.336 18.587 11.734 1.00 94.25 181 ASP A C 1
ATOM 1445 O O . ASP A 1 181 ? -1.530 18.890 11.801 1.00 94.25 181 ASP A O 1
ATOM 1449 N N . ILE A 1 182 ? 0.138 17.442 12.217 1.00 96.25 182 ILE A N 1
ATOM 1450 C CA . ILE A 1 182 ? -0.650 16.450 12.949 1.00 96.25 182 ILE A CA 1
ATOM 1451 C C . ILE A 1 182 ? -0.273 16.388 14.433 1.00 96.25 182 ILE A C 1
ATOM 1453 O O . ILE A 1 182 ? -0.825 15.547 15.143 1.00 96.25 182 ILE A O 1
ATOM 1457 N N . SER A 1 183 ? 0.633 17.250 14.910 1.00 93.81 183 SER A N 1
ATOM 1458 C CA . SER A 1 183 ? 1.202 17.224 16.267 1.00 93.81 183 SER A CA 1
ATOM 1459 C C . SER A 1 183 ? 0.132 17.247 17.362 1.00 93.81 183 SER A C 1
ATOM 1461 O O . SER A 1 183 ? 0.179 16.453 18.297 1.00 93.81 183 SER A O 1
ATOM 1463 N N . THR A 1 184 ? -0.901 18.074 17.201 1.00 92.81 184 THR A N 1
ATOM 1464 C CA . THR A 1 184 ? -2.025 18.187 18.150 1.00 92.81 184 THR A CA 1
ATOM 1465 C C . THR A 1 184 ? -2.883 16.923 18.235 1.00 92.81 184 THR A C 1
ATOM 1467 O O . THR A 1 184 ? -3.471 16.631 19.274 1.00 92.81 184 THR A O 1
ATOM 1470 N N . SER A 1 185 ? -2.947 16.157 17.146 1.00 93.00 185 SER A N 1
ATOM 1471 C CA . SER A 1 185 ? -3.665 14.881 17.058 1.00 93.00 185 SER A CA 1
ATOM 1472 C C . SER A 1 185 ? -2.762 13.665 17.277 1.00 93.00 185 SER A C 1
ATOM 1474 O O . SER A 1 185 ? -3.239 12.528 17.249 1.00 93.00 185 SER A O 1
ATOM 1476 N N . TRP A 1 186 ? -1.458 13.888 17.459 1.00 94.19 186 TRP A N 1
ATOM 1477 C CA . TRP A 1 186 ? -0.476 12.822 17.526 1.00 94.19 186 TRP A CA 1
ATOM 1478 C C . TRP A 1 186 ? -0.661 11.996 18.794 1.00 94.19 186 TRP A C 1
ATOM 1480 O O . TRP A 1 186 ? -0.655 12.492 19.920 1.00 94.19 186 TRP A O 1
ATOM 1490 N N . LYS A 1 187 ? -0.767 10.690 18.586 1.00 94.00 187 LYS A N 1
ATOM 1491 C CA . LYS A 1 187 ? -0.627 9.664 19.608 1.00 94.00 187 LYS A CA 1
ATOM 1492 C C . LYS A 1 187 ? 0.203 8.546 19.007 1.00 94.00 187 LYS A C 1
ATOM 1494 O O . LYS A 1 187 ? 0.144 8.313 17.800 1.00 94.00 187 LYS A O 1
ATOM 1499 N N . GLU A 1 188 ? 0.932 7.830 19.854 1.00 95.50 188 GLU A N 1
ATOM 1500 C CA . GLU A 1 188 ? 1.574 6.590 19.434 1.00 95.50 188 GLU A CA 1
ATOM 1501 C C . GLU A 1 188 ? 0.520 5.658 18.794 1.00 95.50 188 GLU A C 1
ATOM 1503 O O . GLU A 1 188 ? -0.491 5.359 19.442 1.00 95.50 188 GLU A O 1
ATOM 1508 N N . PRO A 1 189 ? 0.718 5.189 17.546 1.00 96.44 189 PRO A N 1
ATOM 1509 C CA . PRO A 1 189 ? -0.296 4.415 16.828 1.00 96.44 189 PRO A CA 1
ATOM 1510 C C . PRO A 1 189 ? -0.752 3.148 17.562 1.00 96.44 189 PRO A C 1
ATOM 1512 O O . PRO A 1 189 ? -1.942 2.843 17.578 1.00 96.44 189 PRO A O 1
ATOM 1515 N N . LEU A 1 190 ? 0.170 2.446 18.231 1.00 97.12 190 LEU A N 1
ATOM 1516 C CA . LEU A 1 190 ? -0.155 1.256 19.023 1.00 97.12 190 LEU A CA 1
ATOM 1517 C C . LEU A 1 190 ? -1.038 1.597 20.230 1.00 97.12 190 LEU A C 1
ATOM 1519 O O . LEU A 1 190 ? -1.990 0.882 20.535 1.00 97.12 190 LEU A O 1
ATOM 1523 N N . ARG A 1 191 ? -0.773 2.726 20.897 1.00 97.50 191 ARG A N 1
ATOM 1524 C CA . ARG A 1 191 ? -1.629 3.214 21.981 1.00 97.50 191 ARG A CA 1
ATOM 1525 C C . ARG A 1 191 ? -3.032 3.542 21.470 1.00 97.50 191 ARG A C 1
ATOM 1527 O O . ARG A 1 191 ? -4.006 3.160 22.112 1.00 97.50 191 ARG A O 1
ATOM 1534 N N . ALA A 1 192 ? -3.141 4.215 20.325 1.00 97.31 192 ALA A N 1
ATOM 1535 C CA . ALA A 1 192 ? -4.429 4.541 19.715 1.00 97.31 192 ALA A CA 1
ATOM 1536 C C . ALA A 1 192 ? -5.225 3.280 19.312 1.00 97.31 192 ALA A C 1
ATOM 1538 O O . ALA A 1 192 ? -6.435 3.225 19.530 1.00 97.31 192 ALA A O 1
ATOM 1539 N N . GLU A 1 193 ? -4.552 2.247 18.798 1.00 98.00 193 GLU A N 1
ATOM 1540 C CA . GLU A 1 193 ? -5.148 0.935 18.509 1.00 98.00 193 GLU A CA 1
ATOM 1541 C C . GLU A 1 193 ? -5.682 0.254 19.783 1.00 98.00 193 GLU A C 1
ATOM 1543 O O . GLU A 1 193 ? -6.832 -0.191 19.818 1.00 98.00 193 GLU A O 1
ATOM 1548 N N . CYS A 1 194 ? -4.895 0.235 20.865 1.00 97.81 194 CYS A N 1
ATOM 1549 C CA . CYS A 1 194 ? -5.322 -0.301 22.161 1.00 97.81 194 CYS A CA 1
ATOM 1550 C C . CYS A 1 194 ? -6.515 0.473 22.752 1.00 97.81 194 CYS A C 1
ATOM 1552 O O . CYS A 1 194 ? -7.469 -0.136 23.237 1.00 97.81 194 CYS A O 1
ATOM 1554 N N . GLU A 1 195 ? -6.500 1.810 22.691 1.00 97.31 195 GLU A N 1
ATOM 1555 C CA . GLU A 1 195 ? -7.622 2.660 23.123 1.00 97.31 195 GLU A CA 1
ATOM 1556 C C . GLU A 1 195 ? -8.900 2.352 22.315 1.00 97.31 195 GLU A C 1
ATOM 1558 O O . GLU A 1 195 ? -9.999 2.271 22.879 1.00 97.31 195 GLU A O 1
ATOM 1563 N N . ALA A 1 196 ? -8.767 2.112 21.006 1.00 96.94 196 ALA A N 1
ATOM 1564 C CA . ALA A 1 196 ? -9.880 1.716 20.151 1.00 96.94 196 ALA A CA 1
ATOM 1565 C C . ALA A 1 196 ? -10.419 0.319 20.494 1.00 96.94 196 ALA A C 1
ATOM 1567 O O . ALA A 1 196 ? -11.636 0.131 20.515 1.00 96.94 196 ALA A O 1
ATOM 1568 N N . PHE A 1 197 ? -9.549 -0.641 20.823 1.00 97.81 197 PHE A N 1
ATOM 1569 C CA . PHE A 1 197 ? -9.972 -1.964 21.289 1.00 97.81 197 PHE A CA 1
ATOM 1570 C C . PHE A 1 197 ? -10.799 -1.878 22.575 1.00 97.81 197 PHE A C 1
ATOM 1572 O O . PHE A 1 197 ? -11.894 -2.434 22.650 1.00 97.81 197 PHE A O 1
ATOM 1579 N N . LEU A 1 198 ? -10.304 -1.145 23.576 1.00 98.12 198 LEU A N 1
ATOM 1580 C CA . LEU A 1 198 ? -11.007 -0.958 24.848 1.00 98.12 198 LEU A CA 1
ATOM 1581 C C . LEU A 1 198 ? -12.356 -0.259 24.649 1.00 98.12 198 LEU A C 1
ATOM 1583 O O . LEU A 1 198 ? -13.345 -0.617 25.290 1.00 98.12 198 LEU A O 1
ATOM 1587 N N . THR A 1 199 ? -12.410 0.703 23.727 1.00 98.00 199 THR A N 1
ATOM 1588 C CA . THR A 1 199 ? -13.661 1.369 23.352 1.00 98.00 199 THR A CA 1
ATOM 1589 C C . THR A 1 199 ? -14.648 0.377 22.744 1.00 98.00 199 THR A C 1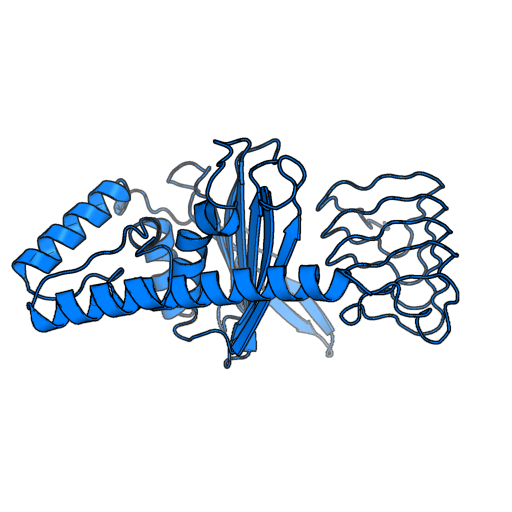
ATOM 1591 O O . THR A 1 199 ? -15.771 0.301 23.233 1.00 98.00 199 THR A O 1
ATOM 1594 N N . ALA A 1 200 ? -14.221 -0.437 21.774 1.00 97.56 200 ALA A N 1
ATOM 1595 C CA . ALA A 1 200 ? -15.054 -1.463 21.145 1.00 97.56 200 ALA A CA 1
ATOM 1596 C C . ALA A 1 200 ? -15.581 -2.497 22.155 1.00 97.56 200 ALA A C 1
ATOM 1598 O O . ALA A 1 200 ? -16.746 -2.885 22.106 1.00 97.56 200 ALA A O 1
ATOM 1599 N N . VAL A 1 201 ? -14.756 -2.911 23.124 1.00 97.69 201 VAL A N 1
ATOM 1600 C CA . VAL A 1 201 ? -15.181 -3.816 24.208 1.00 97.69 201 VAL A CA 1
ATOM 1601 C C . VAL A 1 201 ? -16.259 -3.176 25.085 1.00 97.69 201 VAL A C 1
ATOM 1603 O O . VAL A 1 201 ? -17.193 -3.860 25.497 1.00 97.69 201 VAL A O 1
ATOM 1606 N N . ARG A 1 202 ? -16.150 -1.873 25.366 1.00 97.88 202 ARG A N 1
ATOM 1607 C CA . ARG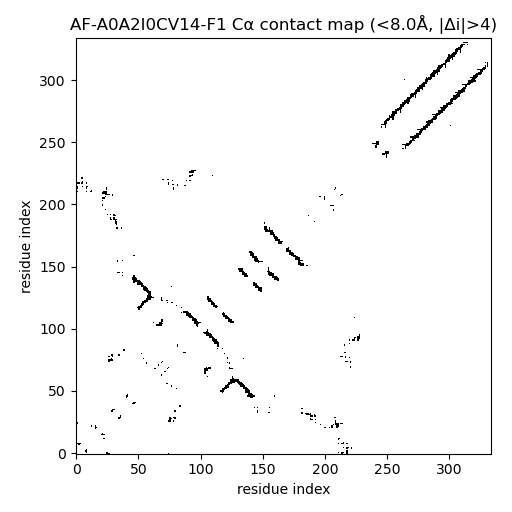 A 1 202 ? -17.100 -1.146 26.215 1.00 97.88 202 ARG A CA 1
ATOM 1608 C C . ARG A 1 202 ? -18.417 -0.828 25.504 1.00 97.88 202 ARG A C 1
ATOM 1610 O O . ARG A 1 202 ? -19.462 -0.899 26.140 1.00 97.88 202 ARG A O 1
ATOM 1617 N N . THR A 1 203 ? -18.372 -0.432 24.232 1.00 97.06 203 THR A N 1
ATOM 1618 C CA . THR A 1 203 ? -19.563 -0.009 23.471 1.00 97.06 203 THR A CA 1
ATOM 1619 C C . THR A 1 203 ? -20.245 -1.164 22.743 1.00 97.06 203 THR A C 1
ATOM 1621 O O . THR A 1 203 ? -21.424 -1.070 22.421 1.00 97.06 203 THR A O 1
ATOM 1624 N N . GLY A 1 204 ? -19.520 -2.253 22.475 1.00 95.12 204 GLY A N 1
ATOM 1625 C CA . GLY A 1 204 ? -19.976 -3.332 21.601 1.00 95.12 204 GLY A CA 1
ATOM 1626 C C . GLY A 1 204 ? -19.910 -2.985 20.109 1.00 95.12 204 GLY A C 1
ATOM 1627 O O . GLY A 1 204 ? -20.265 -3.823 19.281 1.00 95.12 204 GLY A O 1
ATOM 1628 N N . GLU A 1 205 ? -19.453 -1.782 19.749 1.00 94.56 205 GLU A N 1
ATOM 1629 C CA . GLU A 1 205 ? -19.280 -1.372 18.356 1.00 94.56 205 GLU A CA 1
ATOM 1630 C C . GLU A 1 205 ? -17.999 -1.986 17.769 1.00 94.56 205 GLU A C 1
ATOM 1632 O O . GLU A 1 205 ? -16.967 -2.035 18.445 1.00 94.56 205 GLU A O 1
ATOM 1637 N N . PRO A 1 206 ? -18.023 -2.459 16.511 1.00 93.06 206 PRO A N 1
ATOM 1638 C CA . PRO A 1 206 ? -16.844 -3.047 15.892 1.00 93.06 206 PRO A CA 1
ATOM 1639 C C . PRO A 1 206 ? -15.741 -1.991 15.685 1.00 93.06 206 PRO A C 1
ATOM 1641 O O . PRO A 1 206 ? -16.032 -0.872 15.255 1.00 93.06 206 PRO A O 1
ATOM 1644 N N . PRO A 1 207 ? -14.461 -2.333 15.932 1.00 95.69 207 PRO A N 1
ATOM 1645 C CA . PRO A 1 207 ? -13.354 -1.428 15.648 1.00 95.69 207 PRO A CA 1
ATOM 1646 C C . PRO A 1 207 ? -13.183 -1.235 14.134 1.00 95.69 207 PRO A C 1
ATOM 1648 O O . PRO A 1 207 ? -13.591 -2.080 13.336 1.00 95.69 207 PRO A O 1
ATOM 1651 N N . ILE A 1 208 ? -12.502 -0.156 13.733 1.00 95.19 208 ILE A N 1
ATOM 1652 C CA . ILE A 1 208 ? -12.187 0.103 12.316 1.00 95.19 208 ILE A CA 1
ATOM 1653 C C . ILE A 1 208 ? -11.385 -1.039 11.668 1.00 95.19 208 ILE A C 1
ATOM 1655 O O . ILE A 1 208 ? -11.567 -1.313 10.485 1.00 95.19 208 ILE A O 1
ATOM 1659 N N . THR A 1 209 ? -10.548 -1.734 12.445 1.00 97.44 209 THR A N 1
ATOM 1660 C CA . THR A 1 209 ? -9.818 -2.944 12.040 1.00 97.44 209 THR A CA 1
ATOM 1661 C C . THR A 1 209 ? -10.515 -4.206 12.558 1.00 97.44 209 THR A C 1
ATOM 1663 O O . THR A 1 209 ? -9.935 -5.025 13.274 1.00 97.44 209 THR A O 1
ATOM 1666 N N . SER A 1 210 ? -11.806 -4.356 12.247 1.00 97.25 210 SER A N 1
ATOM 1667 C CA . SER A 1 210 ? -12.575 -5.547 12.627 1.00 97.25 210 SER A CA 1
ATOM 1668 C C . SER A 1 210 ? -12.058 -6.818 11.946 1.00 97.25 210 SER A C 1
ATOM 1670 O O . SER A 1 210 ? -11.297 -6.778 10.977 1.00 97.25 210 SER A O 1
ATOM 1672 N N . GLY A 1 211 ? -12.536 -7.974 12.404 1.00 97.19 211 GLY A N 1
ATOM 1673 C CA . GLY A 1 211 ? -12.305 -9.244 11.719 1.00 97.19 211 GLY A CA 1
ATOM 1674 C C . GLY A 1 211 ? -12.708 -9.224 10.234 1.00 97.19 211 GLY A C 1
ATOM 1675 O O . GLY A 1 211 ? -11.976 -9.741 9.392 1.00 97.19 211 GLY A O 1
ATOM 1676 N N . GLU A 1 212 ? -13.827 -8.583 9.882 1.00 96.50 212 GLU A N 1
ATOM 1677 C CA . GLU A 1 212 ? -14.263 -8.402 8.490 1.00 96.50 212 GLU A CA 1
ATOM 1678 C C . GLU A 1 212 ? -13.299 -7.534 7.672 1.00 96.50 212 GLU A C 1
ATOM 1680 O O . GLU A 1 212 ? -13.097 -7.799 6.488 1.00 96.50 212 GLU A O 1
ATOM 1685 N N . GLU A 1 213 ? -12.702 -6.503 8.273 1.00 97.31 213 GLU A N 1
ATOM 1686 C CA . GLU A 1 213 ? -11.639 -5.724 7.628 1.00 97.31 213 GLU A CA 1
ATOM 1687 C C . GLU A 1 213 ? -10.390 -6.581 7.410 1.00 97.31 213 GLU A C 1
ATOM 1689 O O . GLU A 1 213 ? -9.885 -6.657 6.286 1.00 97.31 213 GLU A O 1
ATOM 1694 N N . GLY A 1 214 ? -9.986 -7.336 8.433 1.00 97.31 214 GLY A N 1
ATOM 1695 C CA . GLY A 1 214 ? -8.895 -8.299 8.341 1.00 97.31 214 GLY A CA 1
ATOM 1696 C C . GLY A 1 214 ? -9.091 -9.341 7.244 1.00 97.31 214 GLY A C 1
ATOM 1697 O O . GLY A 1 214 ? -8.140 -9.674 6.541 1.00 97.31 214 GLY A O 1
ATOM 1698 N N . LEU A 1 215 ? -10.322 -9.821 7.049 1.00 97.12 215 LEU A N 1
ATOM 1699 C CA . LEU A 1 215 ? -10.671 -10.758 5.982 1.00 97.12 215 LEU A CA 1
ATOM 1700 C C . LEU A 1 215 ? -10.491 -10.172 4.583 1.00 97.12 215 LEU A C 1
ATOM 1702 O O . LEU A 1 215 ? -10.055 -10.892 3.682 1.00 97.12 215 LEU A O 1
ATOM 1706 N N . ARG A 1 216 ? -10.808 -8.887 4.383 1.00 97.25 216 ARG A N 1
ATOM 1707 C CA . ARG A 1 216 ? -10.595 -8.225 3.086 1.00 97.25 216 ARG A CA 1
ATOM 1708 C C . ARG A 1 216 ? -9.107 -8.145 2.761 1.00 97.25 216 ARG A C 1
ATOM 1710 O O . ARG A 1 216 ? -8.709 -8.537 1.669 1.00 97.25 216 ARG A O 1
ATOM 1717 N N . VAL A 1 217 ? -8.287 -7.730 3.728 1.00 98.19 217 VAL A N 1
ATOM 1718 C CA . VAL A 1 217 ? -6.820 -7.696 3.584 1.00 98.19 217 VAL A CA 1
ATOM 1719 C C . VAL A 1 217 ? -6.265 -9.091 3.305 1.00 98.19 217 VAL A C 1
ATOM 1721 O O . VAL A 1 217 ? -5.488 -9.276 2.371 1.00 98.19 217 VAL A O 1
ATOM 1724 N N . LEU A 1 218 ? -6.703 -10.084 4.079 1.00 96.94 218 LEU A N 1
ATOM 1725 C CA . LEU A 1 218 ? -6.278 -11.472 3.934 1.00 96.94 218 LEU A CA 1
ATOM 1726 C C . LEU A 1 218 ? -6.624 -12.049 2.556 1.00 96.94 218 LEU A C 1
ATOM 1728 O O . LEU A 1 218 ? -5.801 -12.741 1.969 1.00 96.94 218 LEU A O 1
ATOM 1732 N N . SER A 1 219 ? -7.794 -11.703 2.013 1.00 96.81 219 SER A N 1
ATOM 1733 C CA . SER A 1 219 ? -8.208 -12.125 0.669 1.00 96.81 219 SER A CA 1
ATOM 1734 C C . SER A 1 219 ? -7.282 -11.565 -0.412 1.00 96.81 219 SER A C 1
ATOM 1736 O O . SER A 1 219 ? -6.898 -12.290 -1.324 1.00 96.81 219 SER A O 1
ATOM 1738 N N . VAL A 1 220 ? -6.859 -10.300 -0.296 1.00 97.88 220 VAL A N 1
ATOM 1739 C CA . VAL A 1 220 ? -5.901 -9.708 -1.246 1.00 97.88 220 VAL A CA 1
ATOM 1740 C C . VAL A 1 220 ? -4.516 -10.341 -1.112 1.00 97.88 220 VAL A C 1
ATOM 1742 O O . VAL A 1 220 ? -3.873 -10.592 -2.129 1.00 97.88 220 VAL A O 1
ATOM 1745 N N . LEU A 1 221 ? -4.062 -10.649 0.108 1.00 97.12 221 LEU A N 1
ATOM 1746 C CA . LEU A 1 221 ? -2.795 -11.358 0.335 1.00 97.12 221 LEU A CA 1
ATOM 1747 C C . LEU A 1 221 ? -2.806 -12.763 -0.280 1.00 97.12 221 LEU A C 1
ATOM 1749 O O . LEU A 1 221 ? -1.843 -13.147 -0.938 1.00 97.12 221 LEU A O 1
ATOM 1753 N N . GLU A 1 222 ? -3.898 -13.510 -0.112 1.00 95.81 222 GLU A N 1
ATOM 1754 C CA . GLU A 1 222 ? -4.038 -14.857 -0.671 1.00 95.81 222 GLU A CA 1
ATOM 1755 C C . GLU A 1 222 ? -4.095 -14.822 -2.207 1.00 95.81 222 GLU A C 1
ATOM 1757 O O . GLU A 1 222 ? -3.378 -15.580 -2.857 1.00 95.81 222 GLU A O 1
ATOM 1762 N N . LEU A 1 223 ? -4.842 -13.881 -2.801 1.00 95.75 223 LEU A N 1
ATOM 1763 C CA . LEU A 1 223 ? -4.851 -13.660 -4.257 1.00 95.75 223 LEU A CA 1
ATOM 1764 C C . LEU A 1 223 ? -3.467 -13.266 -4.793 1.00 95.75 223 LEU A C 1
ATOM 1766 O O . LEU A 1 223 ? -3.045 -13.737 -5.847 1.00 95.75 223 LEU A O 1
ATOM 1770 N N . SER A 1 224 ? -2.740 -12.431 -4.051 1.00 96.06 224 SER A N 1
ATOM 1771 C CA . SER A 1 224 ? -1.375 -12.015 -4.390 1.00 96.06 224 SER A CA 1
ATOM 1772 C C . SER A 1 224 ? -0.404 -13.202 -4.354 1.00 96.06 224 SER A C 1
ATOM 1774 O O . SER A 1 224 ? 0.387 -13.398 -5.277 1.00 96.06 224 SER A O 1
ATOM 1776 N N . GLN A 1 225 ? -0.497 -14.048 -3.323 1.00 93.62 225 GLN A N 1
ATOM 1777 C CA . GLN A 1 225 ? 0.282 -15.283 -3.212 1.00 93.62 225 GLN A CA 1
ATOM 1778 C C . GLN A 1 225 ? -0.023 -16.242 -4.372 1.00 93.62 225 GLN A C 1
ATOM 1780 O O . GLN A 1 225 ? 0.897 -16.704 -5.046 1.00 93.62 225 GLN A O 1
ATOM 1785 N N . GLN A 1 226 ? -1.305 -16.482 -4.658 1.00 93.00 226 GLN A N 1
ATOM 1786 C CA . GLN A 1 226 ? -1.740 -17.321 -5.778 1.00 93.00 226 GLN A CA 1
ATOM 1787 C C . GLN A 1 226 ? -1.239 -16.781 -7.122 1.00 93.00 226 GLN A C 1
ATOM 1789 O O . GLN A 1 226 ? -0.788 -17.560 -7.959 1.00 93.00 226 GLN A O 1
ATOM 1794 N N . SER A 1 227 ? -1.262 -15.459 -7.319 1.00 92.75 227 SER A N 1
ATOM 1795 C CA . SER A 1 227 ? -0.740 -14.811 -8.527 1.00 92.75 227 SER A CA 1
ATOM 1796 C C . SER A 1 227 ? 0.753 -15.100 -8.737 1.00 92.75 227 SER A C 1
ATOM 1798 O O . SER A 1 227 ? 1.164 -15.425 -9.852 1.00 92.75 227 SER A O 1
ATOM 1800 N N . MET A 1 228 ? 1.564 -15.057 -7.672 1.00 90.62 228 MET A N 1
ATOM 1801 C CA . MET A 1 228 ? 2.989 -15.407 -7.749 1.00 90.62 228 MET A CA 1
ATOM 1802 C C . MET A 1 228 ? 3.194 -16.898 -8.051 1.00 90.62 228 MET A C 1
ATOM 1804 O O . MET A 1 228 ? 3.934 -17.243 -8.972 1.00 90.62 228 MET A O 1
ATOM 1808 N N . GLU A 1 229 ? 2.497 -17.783 -7.335 1.00 87.50 229 GLU A N 1
ATOM 1809 C CA . GLU A 1 229 ? 2.624 -19.236 -7.506 1.00 87.50 229 GLU A CA 1
ATOM 1810 C C . GLU A 1 229 ? 2.177 -19.717 -8.890 1.00 87.50 229 GLU A C 1
ATOM 1812 O O . GLU A 1 229 ? 2.792 -20.615 -9.464 1.00 87.50 229 GLU A O 1
ATOM 1817 N N . GLN A 1 230 ? 1.113 -19.135 -9.450 1.00 82.62 230 GLN A N 1
ATOM 1818 C CA . GLN A 1 230 ? 0.651 -19.459 -10.802 1.00 82.62 230 GLN A CA 1
ATOM 1819 C C . GLN A 1 230 ? 1.706 -19.106 -11.851 1.00 82.62 230 GLN A C 1
ATOM 1821 O O . GLN A 1 230 ? 1.902 -19.866 -12.797 1.00 82.62 230 GLN A O 1
ATOM 1826 N N . LYS A 1 231 ? 2.432 -18.000 -11.666 1.00 73.94 231 LYS A N 1
ATOM 1827 C CA . LYS A 1 231 ? 3.531 -17.606 -12.555 1.00 73.94 231 LYS A CA 1
ATOM 1828 C C . LYS A 1 231 ? 4.767 -18.478 -12.378 1.00 73.94 231 LYS A C 1
ATOM 1830 O O . LYS A 1 231 ? 5.440 -18.763 -13.361 1.00 73.94 231 LYS A O 1
ATOM 1835 N N . GLU A 1 232 ? 5.065 -18.936 -11.164 1.00 68.12 232 GLU A N 1
ATOM 1836 C CA . GLU A 1 232 ? 6.136 -19.914 -10.930 1.00 68.12 232 GLU A CA 1
ATOM 1837 C C . GLU A 1 232 ? 5.804 -21.284 -11.537 1.00 68.12 232 GLU A C 1
ATOM 1839 O O . GLU A 1 232 ? 6.639 -21.876 -12.217 1.00 68.12 232 GLU A O 1
ATOM 1844 N N . LYS A 1 233 ? 4.563 -21.762 -11.387 1.00 58.75 233 LYS A N 1
ATOM 1845 C CA . LYS A 1 233 ? 4.092 -23.011 -12.012 1.00 58.75 233 LYS A CA 1
ATOM 1846 C C . LYS A 1 233 ? 4.010 -22.890 -13.534 1.00 58.75 233 LYS A C 1
ATOM 1848 O O . LYS A 1 233 ? 4.418 -23.805 -14.241 1.00 58.75 233 LYS A O 1
ATOM 1853 N N . GLY A 1 234 ? 3.584 -21.733 -14.040 1.00 52.06 234 GLY A N 1
ATOM 1854 C CA . GLY A 1 234 ? 3.634 -21.384 -15.459 1.00 52.06 234 GLY A CA 1
ATOM 1855 C C . GLY A 1 234 ? 5.058 -21.241 -16.009 1.00 52.06 234 GLY A C 1
ATOM 1856 O O . GLY A 1 234 ? 5.245 -21.300 -17.216 1.00 52.06 234 GLY A O 1
ATOM 1857 N N . ARG A 1 235 ? 6.084 -21.109 -15.155 1.00 47.16 235 ARG A N 1
ATOM 1858 C CA . ARG A 1 235 ? 7.504 -21.102 -15.553 1.00 47.16 235 ARG A CA 1
ATOM 1859 C C . ARG A 1 235 ? 8.116 -22.500 -15.666 1.00 47.16 235 ARG A C 1
ATOM 1861 O O . ARG A 1 235 ? 9.167 -22.615 -16.290 1.00 47.16 235 ARG A O 1
ATOM 1868 N N . ALA A 1 236 ? 7.466 -23.557 -15.164 1.00 41.62 236 ALA A N 1
ATOM 1869 C CA . ALA A 1 236 ? 7.958 -24.938 -15.277 1.00 41.62 236 ALA A CA 1
ATOM 1870 C C . ALA A 1 236 ? 7.949 -25.496 -16.721 1.00 41.62 236 ALA A C 1
ATOM 1872 O O . ALA A 1 236 ? 8.339 -26.639 -16.941 1.00 41.62 236 ALA A O 1
ATOM 1873 N N . GLY A 1 237 ? 7.552 -24.693 -17.714 1.00 41.94 237 GLY A N 1
ATOM 1874 C CA . GLY A 1 237 ? 7.557 -25.082 -19.123 1.00 41.94 237 GLY A CA 1
ATOM 1875 C C . GLY A 1 237 ? 7.492 -23.920 -20.114 1.00 41.94 237 GLY A C 1
ATOM 1876 O O . GLY A 1 237 ? 6.944 -24.100 -21.193 1.00 41.94 237 GLY A O 1
ATOM 1877 N N . VAL A 1 238 ? 8.009 -22.731 -19.778 1.00 42.28 238 VAL A N 1
ATOM 1878 C CA . VAL A 1 238 ? 7.939 -21.565 -20.681 1.00 42.28 238 VAL A CA 1
ATOM 1879 C C . VAL A 1 238 ? 9.329 -20.970 -20.913 1.00 42.28 238 VAL A C 1
ATOM 1881 O O . VAL A 1 238 ? 9.689 -19.903 -20.424 1.00 42.28 238 VAL A O 1
ATOM 1884 N N . LEU A 1 239 ? 10.106 -21.666 -21.740 1.00 42.97 239 LEU A N 1
ATOM 1885 C CA . LEU A 1 239 ? 10.570 -21.024 -22.966 1.00 42.97 239 LEU A CA 1
ATOM 1886 C C . LEU A 1 239 ? 9.351 -21.005 -23.901 1.00 42.97 239 LEU A C 1
ATOM 1888 O O . LEU A 1 239 ? 9.128 -21.967 -24.629 1.00 42.97 239 LEU A O 1
ATOM 1892 N N . SER A 1 240 ? 8.500 -19.976 -23.825 1.00 44.22 240 SER A N 1
ATOM 1893 C CA . SER A 1 240 ? 7.539 -19.762 -24.915 1.00 44.22 240 SER A CA 1
ATOM 1894 C C . SER A 1 240 ? 8.321 -19.287 -26.131 1.00 44.22 240 SER A C 1
ATOM 1896 O O . SER A 1 240 ? 9.340 -18.607 -25.958 1.00 44.22 240 SER A O 1
ATOM 1898 N N . PRO A 1 241 ? 7.867 -19.646 -27.342 1.00 43.69 241 PRO A N 1
ATOM 1899 C CA . PRO A 1 241 ? 8.564 -19.285 -28.556 1.00 43.69 241 PRO A CA 1
ATOM 1900 C C . PRO A 1 241 ? 8.664 -17.765 -28.636 1.00 43.69 241 PRO A C 1
ATOM 1902 O O . PRO A 1 241 ? 7.790 -17.054 -28.139 1.00 43.69 241 PRO A O 1
ATOM 1905 N N . ALA A 1 242 ? 9.763 -17.313 -29.235 1.00 48.31 242 ALA A N 1
ATOM 1906 C CA . ALA A 1 242 ? 9.946 -15.989 -29.807 1.00 48.31 242 ALA A CA 1
ATOM 1907 C C . ALA A 1 242 ? 8.632 -15.208 -29.956 1.00 48.31 242 ALA A C 1
ATOM 1909 O O . ALA A 1 242 ? 7.710 -15.677 -30.633 1.00 48.31 242 ALA A O 1
ATOM 1910 N N . ALA A 1 243 ? 8.550 -14.022 -29.347 1.00 54.44 243 ALA A N 1
ATOM 1911 C CA . ALA A 1 243 ? 7.447 -13.111 -29.634 1.00 54.44 243 ALA A CA 1
ATOM 1912 C C . ALA A 1 243 ? 7.314 -12.961 -31.166 1.00 54.44 243 ALA A C 1
ATOM 1914 O O . ALA A 1 243 ? 8.346 -12.944 -31.846 1.00 54.44 243 ALA A O 1
ATOM 1915 N N . PRO A 1 244 ? 6.099 -12.887 -31.740 1.00 52.91 244 PRO A N 1
ATOM 1916 C CA . PRO A 1 244 ? 5.931 -12.713 -33.180 1.00 52.91 244 PRO A CA 1
ATOM 1917 C C . PRO A 1 244 ? 6.779 -11.526 -33.663 1.00 52.91 244 PRO A C 1
ATOM 1919 O O . PRO A 1 244 ? 6.575 -10.403 -33.214 1.00 52.91 244 PRO A O 1
ATOM 1922 N N . GLY A 1 245 ? 7.777 -11.789 -34.511 1.00 65.56 245 GLY A N 1
ATOM 1923 C CA . GLY A 1 245 ? 8.732 -10.781 -34.997 1.00 65.56 245 GLY A CA 1
ATOM 1924 C C . GLY A 1 245 ? 10.091 -10.709 -34.278 1.00 65.56 245 GLY A C 1
ATOM 1925 O O . GLY A 1 245 ? 10.990 -10.052 -34.795 1.00 65.56 245 GLY A O 1
ATOM 1926 N N . PHE A 1 246 ? 10.298 -11.417 -33.160 1.00 76.44 246 PHE A N 1
ATOM 1927 C CA . PHE A 1 246 ? 11.555 -11.419 -32.393 1.00 76.44 246 PHE A CA 1
ATOM 1928 C C . PHE A 1 246 ? 12.042 -12.844 -32.065 1.00 76.44 246 PHE A C 1
ATOM 1930 O O . PHE A 1 246 ? 11.840 -13.325 -30.943 1.00 76.44 246 PHE A O 1
ATOM 1937 N N . PRO A 1 247 ? 12.687 -13.545 -33.022 1.00 70.69 247 PRO A N 1
ATOM 1938 C CA . PRO A 1 247 ? 13.334 -14.828 -32.755 1.00 70.69 247 PRO A CA 1
ATOM 1939 C C . PRO A 1 247 ? 14.335 -14.705 -31.596 1.00 70.69 247 PRO A C 1
ATOM 1941 O O . PRO A 1 247 ? 15.098 -13.744 -31.524 1.00 70.69 247 PRO A O 1
ATOM 1944 N N . ASP A 1 248 ? 14.316 -15.673 -30.678 1.00 83.88 248 ASP A N 1
ATOM 1945 C CA . ASP A 1 248 ? 15.233 -15.772 -29.531 1.00 83.88 248 ASP A CA 1
ATOM 1946 C C . ASP A 1 248 ? 15.155 -14.638 -28.492 1.00 83.88 248 ASP A C 1
ATOM 1948 O O . ASP A 1 248 ? 16.098 -14.425 -27.726 1.00 83.88 248 ASP A O 1
ATOM 1952 N N . VAL A 1 249 ? 14.028 -13.925 -28.419 1.00 88.31 249 VAL A N 1
ATOM 1953 C CA . VAL A 1 249 ? 13.753 -12.906 -27.393 1.00 88.31 249 VAL A CA 1
ATOM 1954 C C . VAL A 1 249 ? 12.603 -13.362 -26.501 1.00 88.31 249 VAL A C 1
ATOM 1956 O O . VAL A 1 249 ? 11.585 -13.861 -26.980 1.00 88.31 249 VAL A O 1
ATOM 1959 N N . PHE A 1 250 ? 12.742 -13.149 -25.191 1.00 86.31 250 PHE A N 1
ATOM 1960 C CA . PHE A 1 250 ? 11.635 -13.313 -24.251 1.00 86.31 250 PHE A CA 1
ATOM 1961 C C . PHE A 1 250 ? 10.957 -11.964 -24.009 1.00 86.31 250 PHE A C 1
ATOM 1963 O O . PHE A 1 250 ? 11.590 -11.038 -23.502 1.00 86.31 250 PHE A O 1
ATOM 1970 N N . ILE A 1 251 ? 9.663 -11.871 -24.310 1.00 88.94 251 ILE A N 1
ATOM 1971 C CA . ILE A 1 251 ? 8.834 -10.701 -24.009 1.00 88.94 251 ILE A CA 1
ATOM 1972 C C . ILE A 1 251 ? 7.651 -11.178 -23.175 1.00 88.94 251 ILE A C 1
ATOM 1974 O O . ILE A 1 251 ? 6.900 -12.057 -23.597 1.00 88.94 251 ILE A O 1
ATOM 1978 N N . HIS A 1 252 ? 7.500 -10.630 -21.970 1.00 84.88 252 HIS A N 1
ATOM 1979 C CA . HIS A 1 252 ? 6.372 -10.974 -21.115 1.00 84.88 252 HIS A CA 1
ATOM 1980 C C . HIS A 1 252 ? 5.042 -10.532 -21.767 1.00 84.88 252 HIS A C 1
ATOM 1982 O O . HIS A 1 252 ? 4.990 -9.424 -22.296 1.00 84.88 252 HIS A O 1
ATOM 1988 N N . PRO A 1 253 ? 3.942 -11.310 -21.683 1.00 80.19 253 PRO A N 1
ATOM 1989 C CA . PRO A 1 253 ? 2.661 -10.959 -22.317 1.00 80.19 253 PRO A CA 1
ATOM 1990 C C . PRO A 1 253 ? 2.040 -9.622 -21.885 1.00 80.19 253 PRO A C 1
ATOM 1992 O O . PRO A 1 253 ? 1.164 -9.103 -22.565 1.00 80.19 253 PRO A O 1
ATOM 1995 N N . THR A 1 254 ? 2.462 -9.074 -20.743 1.00 79.31 254 THR A N 1
ATOM 1996 C CA . THR A 1 254 ? 2.006 -7.760 -20.251 1.00 79.31 254 THR A CA 1
ATOM 1997 C C . THR A 1 254 ? 2.881 -6.594 -20.715 1.00 79.31 254 THR A C 1
ATOM 1999 O O . THR A 1 254 ? 2.622 -5.458 -20.328 1.00 79.31 254 THR A O 1
ATOM 2002 N N . THR A 1 255 ? 3.931 -6.857 -21.494 1.00 86.62 255 THR A N 1
ATOM 2003 C CA . THR A 1 255 ? 4.805 -5.831 -22.067 1.00 86.62 255 THR A CA 1
ATOM 2004 C C . THR A 1 255 ? 4.184 -5.278 -23.343 1.00 86.62 255 THR A C 1
ATOM 2006 O O . THR A 1 255 ? 3.823 -6.039 -24.239 1.00 86.62 255 THR A O 1
ATOM 2009 N N . ALA A 1 256 ? 4.104 -3.954 -23.440 1.00 90.06 256 ALA A N 1
ATOM 2010 C CA . ALA A 1 256 ? 3.748 -3.264 -24.672 1.00 90.06 256 ALA A CA 1
ATOM 2011 C C . ALA A 1 256 ? 5.010 -3.021 -25.513 1.00 90.06 256 ALA A C 1
ATOM 2013 O O . ALA A 1 256 ? 6.031 -2.556 -25.001 1.00 90.06 256 ALA A O 1
ATOM 2014 N N . VAL A 1 257 ? 4.945 -3.341 -26.802 1.00 93.62 257 VAL A N 1
ATOM 2015 C CA . VAL A 1 257 ? 6.021 -3.091 -27.766 1.00 93.62 257 VAL A CA 1
ATOM 2016 C C . VAL A 1 257 ? 5.401 -2.373 -28.955 1.00 93.62 257 VAL A C 1
ATOM 2018 O O . VAL A 1 257 ? 4.514 -2.929 -29.598 1.00 93.62 257 VAL A O 1
ATOM 2021 N N . ASP A 1 258 ? 5.841 -1.142 -29.203 1.00 91.88 258 ASP A N 1
ATOM 2022 C CA . ASP A 1 258 ? 5.398 -0.338 -30.341 1.00 91.88 258 ASP A CA 1
ATOM 2023 C C . ASP A 1 258 ? 6.067 -0.797 -31.651 1.00 91.88 258 ASP A C 1
ATOM 2025 O O . ASP A 1 258 ? 7.035 -1.567 -31.660 1.00 91.88 258 ASP A O 1
ATOM 2029 N N . ASP A 1 259 ? 5.582 -0.267 -32.774 1.00 85.88 259 ASP A N 1
ATOM 2030 C CA . ASP A 1 259 ? 6.163 -0.501 -34.095 1.00 85.88 259 ASP A CA 1
ATOM 2031 C C . ASP A 1 259 ? 7.629 -0.033 -34.185 1.00 85.88 259 ASP A C 1
ATOM 2033 O O . ASP A 1 259 ? 8.054 0.937 -33.552 1.00 85.88 259 ASP A O 1
ATOM 2037 N N . ASN A 1 260 ? 8.414 -0.688 -35.045 1.00 90.12 260 ASN A N 1
ATOM 2038 C CA . ASN A 1 260 ? 9.819 -0.350 -35.326 1.00 90.12 260 ASN A CA 1
ATOM 2039 C C . ASN A 1 260 ? 10.779 -0.433 -34.123 1.00 90.12 260 ASN A C 1
ATOM 2041 O O . ASN A 1 260 ? 11.846 0.184 -34.143 1.00 90.12 260 ASN A O 1
ATOM 2045 N N . VAL A 1 261 ? 10.445 -1.207 -33.091 1.00 94.19 261 VAL A N 1
ATOM 2046 C CA . VAL A 1 261 ? 11.395 -1.570 -32.031 1.00 94.19 261 VAL A CA 1
ATOM 2047 C C . VAL A 1 261 ? 12.270 -2.734 -32.499 1.00 94.19 261 VAL A C 1
ATOM 2049 O O . VAL A 1 261 ? 11.761 -3.735 -32.999 1.00 94.19 261 VAL A O 1
ATOM 2052 N N . SER A 1 262 ? 13.590 -2.643 -32.317 1.00 93.81 262 SER A N 1
ATOM 2053 C CA . SER A 1 262 ? 14.508 -3.766 -32.573 1.00 93.81 262 SER A CA 1
ATOM 2054 C C . SER A 1 262 ? 15.060 -4.322 -31.266 1.00 93.81 262 SER A C 1
ATOM 2056 O O . SER A 1 262 ? 15.616 -3.558 -30.478 1.00 93.81 262 SER A O 1
ATOM 2058 N N . ILE A 1 263 ? 14.963 -5.636 -31.058 1.00 95.62 263 ILE A N 1
ATOM 2059 C CA . ILE A 1 263 ? 15.435 -6.308 -29.843 1.00 95.62 263 ILE A CA 1
ATOM 2060 C C . ILE A 1 263 ? 16.409 -7.418 -30.236 1.00 95.62 263 ILE A C 1
ATOM 2062 O O . ILE A 1 263 ? 16.067 -8.309 -31.011 1.00 95.62 263 ILE A O 1
ATOM 2066 N N . GLY A 1 264 ? 17.632 -7.350 -29.714 1.00 94.06 264 GLY A N 1
ATOM 2067 C CA . GLY A 1 264 ? 18.677 -8.332 -29.966 1.00 94.06 264 GLY A CA 1
ATOM 2068 C C . GLY A 1 264 ? 18.408 -9.669 -29.276 1.00 94.06 264 GLY A C 1
ATOM 2069 O O . GLY A 1 264 ? 17.764 -9.738 -28.229 1.00 94.06 264 GLY A O 1
ATOM 2070 N N . ARG A 1 265 ? 18.950 -10.743 -29.853 1.00 92.38 265 ARG A N 1
ATOM 2071 C CA . ARG A 1 265 ? 18.810 -12.122 -29.357 1.00 92.38 265 ARG A CA 1
ATOM 2072 C C . ARG A 1 265 ? 19.191 -12.267 -27.881 1.00 92.38 265 ARG A C 1
ATOM 2074 O O . ARG A 1 265 ? 20.089 -11.587 -27.383 1.00 92.38 265 ARG A O 1
ATOM 2081 N N . GLY A 1 266 ? 18.545 -13.196 -27.186 1.00 86.19 266 GLY A N 1
ATOM 2082 C CA . GLY A 1 266 ? 18.812 -13.502 -25.779 1.00 86.19 266 GLY A CA 1
ATOM 2083 C C . GLY A 1 266 ? 18.345 -12.423 -24.798 1.00 86.19 266 GLY A C 1
ATOM 2084 O O . GLY A 1 266 ? 18.481 -12.608 -23.586 1.00 86.19 266 GLY A O 1
ATOM 2085 N N . THR A 1 267 ? 17.789 -11.311 -25.289 1.00 94.19 267 THR A N 1
ATOM 2086 C CA . THR A 1 267 ? 17.225 -10.259 -24.447 1.00 94.19 267 THR A CA 1
ATOM 2087 C C . THR A 1 267 ? 15.900 -10.698 -23.835 1.00 94.19 267 THR A C 1
ATOM 2089 O O . THR A 1 267 ? 15.090 -11.393 -24.453 1.00 94.19 267 THR A O 1
ATOM 2092 N N . LYS A 1 268 ? 15.692 -10.302 -22.579 1.00 90.19 268 LYS A N 1
ATOM 2093 C CA . LYS A 1 268 ? 14.511 -10.632 -21.782 1.00 90.19 268 LYS A CA 1
ATOM 2094 C C . LYS A 1 268 ? 13.842 -9.353 -21.313 1.00 90.19 268 LYS A C 1
ATOM 2096 O O . LYS A 1 268 ? 14.486 -8.540 -20.654 1.00 90.19 268 LYS A O 1
ATOM 2101 N N . VAL A 1 269 ? 12.556 -9.210 -21.609 1.00 92.75 269 VAL A N 1
ATOM 2102 C CA . VAL A 1 269 ? 11.737 -8.061 -21.221 1.00 92.75 269 VAL A CA 1
ATOM 2103 C C . VAL A 1 269 ? 10.611 -8.525 -20.312 1.00 92.75 269 VAL A C 1
ATOM 2105 O O . VAL A 1 269 ? 9.755 -9.314 -20.711 1.00 92.75 269 VAL A O 1
ATOM 2108 N N . TRP A 1 270 ? 10.639 -8.062 -19.065 1.00 85.00 270 TRP A N 1
ATOM 2109 C CA . TRP A 1 270 ? 9.711 -8.470 -18.014 1.00 85.00 270 TRP A CA 1
ATOM 2110 C C . TRP A 1 270 ? 8.490 -7.538 -17.915 1.00 85.00 270 TRP A C 1
ATOM 2112 O O . TRP A 1 270 ? 8.389 -6.541 -18.620 1.00 85.00 270 TRP A O 1
ATOM 2122 N N . HIS A 1 271 ? 7.547 -7.924 -17.052 1.00 83.81 271 HIS A N 1
ATOM 2123 C CA . HIS A 1 271 ? 6.182 -7.405 -16.916 1.00 83.81 271 HIS A CA 1
ATOM 2124 C C . HIS A 1 271 ? 6.012 -5.882 -17.020 1.00 83.81 271 HIS A C 1
ATOM 2126 O O . HIS A 1 271 ? 6.772 -5.129 -16.414 1.00 83.81 271 HIS A O 1
ATOM 2132 N N . PHE A 1 272 ? 4.915 -5.452 -17.650 1.00 85.38 272 PHE A N 1
ATOM 2133 C CA . PHE A 1 272 ? 4.443 -4.056 -17.680 1.00 85.38 272 PHE A CA 1
ATOM 2134 C C . PHE A 1 272 ? 5.449 -3.039 -18.216 1.00 85.38 272 PHE A C 1
ATOM 2136 O O . PHE A 1 272 ? 5.347 -1.851 -17.924 1.00 85.38 272 PHE A O 1
ATOM 2143 N N . SER A 1 273 ? 6.445 -3.502 -18.958 1.00 91.69 273 SER A N 1
ATOM 2144 C CA . SER A 1 273 ? 7.382 -2.618 -19.628 1.00 91.69 273 SER A CA 1
ATOM 2145 C C . SER A 1 273 ? 6.770 -2.101 -20.927 1.00 91.69 273 SER A C 1
ATOM 2147 O O . SER A 1 273 ? 5.917 -2.762 -21.524 1.00 91.69 273 SER A O 1
ATOM 2149 N N . HIS A 1 274 ? 7.198 -0.921 -21.362 1.00 94.44 274 HIS A N 1
ATOM 2150 C CA . HIS A 1 274 ? 6.782 -0.335 -22.634 1.00 94.44 274 HIS A CA 1
ATOM 2151 C C . HIS A 1 274 ? 8.018 0.027 -23.445 1.00 94.44 274 HIS A C 1
ATOM 2153 O O . HIS A 1 274 ? 8.823 0.868 -23.041 1.00 94.44 274 HIS A O 1
ATOM 2159 N N . LEU A 1 275 ? 8.186 -0.649 -24.576 1.00 96.38 275 LEU A N 1
ATOM 2160 C CA . LEU A 1 275 ? 9.215 -0.335 -25.556 1.00 96.38 275 LEU A CA 1
ATOM 2161 C C . LEU A 1 275 ? 8.588 0.556 -26.629 1.00 96.38 275 LEU A C 1
ATOM 2163 O O . LEU A 1 275 ? 7.763 0.088 -27.410 1.00 96.38 275 LEU A O 1
ATOM 2167 N N . LEU A 1 276 ? 8.949 1.836 -26.619 1.00 92.75 276 LEU A N 1
ATOM 2168 C CA . LEU A 1 276 ? 8.403 2.863 -27.502 1.00 92.75 276 LEU A CA 1
ATOM 2169 C C . LEU A 1 276 ? 9.091 2.834 -28.870 1.00 92.75 276 LEU A C 1
ATOM 2171 O O . LEU A 1 276 ? 10.264 2.453 -28.984 1.00 92.75 276 LEU A O 1
ATOM 2175 N N . ALA A 1 277 ? 8.368 3.300 -29.888 1.00 93.00 277 ALA A N 1
ATOM 2176 C CA . ALA A 1 277 ? 8.778 3.238 -31.288 1.00 93.00 277 ALA A CA 1
ATOM 2177 C C . ALA A 1 277 ? 10.200 3.777 -31.553 1.00 93.00 277 ALA A C 1
ATOM 2179 O O . ALA A 1 277 ? 10.667 4.727 -30.918 1.00 93.00 277 ALA A O 1
ATOM 2180 N N . GLY A 1 278 ? 10.897 3.146 -32.505 1.00 90.75 278 GLY A N 1
ATOM 2181 C CA . GLY A 1 278 ? 12.246 3.535 -32.945 1.00 90.75 278 GLY A CA 1
ATOM 2182 C C . GLY A 1 278 ? 13.389 3.116 -32.011 1.00 90.75 278 GLY A C 1
ATOM 2183 O O . GLY A 1 278 ? 14.560 3.315 -32.340 1.00 90.75 278 GLY A O 1
ATOM 2184 N N . SER A 1 279 ? 13.078 2.515 -30.860 1.00 96.69 279 SER A N 1
ATOM 2185 C CA . SER A 1 279 ? 14.085 2.095 -29.883 1.00 96.69 279 SER A CA 1
ATOM 2186 C C . SER A 1 279 ? 14.839 0.835 -30.317 1.00 96.69 279 SER A C 1
ATOM 2188 O O . SER A 1 279 ? 14.270 -0.104 -30.881 1.00 96.69 279 SER A O 1
ATOM 2190 N N . ARG A 1 280 ? 16.138 0.787 -30.006 1.00 96.88 280 ARG A N 1
ATOM 2191 C CA . ARG A 1 280 ? 17.039 -0.325 -30.317 1.00 96.88 280 ARG A CA 1
ATOM 2192 C C . ARG A 1 280 ? 17.627 -0.900 -29.042 1.00 96.88 280 ARG A C 1
ATOM 2194 O O . ARG A 1 280 ? 18.295 -0.196 -28.293 1.00 96.88 280 ARG A O 1
ATOM 2201 N N . ILE A 1 281 ? 17.401 -2.186 -28.812 1.00 97.75 281 ILE A N 1
ATOM 2202 C CA . ILE A 1 281 ? 17.912 -2.914 -27.656 1.00 97.75 281 ILE A CA 1
ATOM 2203 C C . ILE A 1 281 ? 18.869 -3.992 -28.146 1.00 97.75 281 ILE A C 1
ATOM 2205 O O . ILE A 1 281 ? 18.502 -4.804 -28.993 1.00 97.75 281 ILE A O 1
ATOM 2209 N N . GLY A 1 282 ? 20.088 -3.997 -27.612 1.00 96.19 282 GLY A N 1
ATOM 2210 C CA . GLY A 1 282 ? 21.122 -4.973 -27.923 1.00 96.19 282 GLY A CA 1
ATOM 2211 C C . GLY A 1 282 ? 20.781 -6.392 -27.472 1.00 96.19 282 GLY A C 1
ATOM 2212 O O . GLY A 1 282 ? 19.678 -6.700 -27.014 1.00 96.19 282 GLY A O 1
ATOM 2213 N N . SER A 1 283 ? 21.747 -7.290 -27.643 1.00 95.81 283 SER A N 1
ATOM 2214 C CA . SER A 1 283 ? 21.609 -8.711 -27.313 1.00 95.81 283 SER A CA 1
ATOM 2215 C C . SER A 1 283 ? 21.890 -8.985 -25.836 1.00 95.81 283 SER A C 1
ATOM 2217 O O . SER A 1 283 ? 22.692 -8.294 -25.212 1.00 95.81 283 SER A O 1
ATOM 2219 N N . ASN A 1 284 ? 21.315 -10.060 -25.293 1.00 93.19 284 ASN A N 1
ATOM 2220 C CA . ASN A 1 284 ? 21.547 -10.541 -23.923 1.00 93.19 284 ASN A CA 1
ATOM 2221 C C . ASN A 1 284 ? 21.233 -9.516 -22.817 1.00 93.19 284 ASN A C 1
ATOM 2223 O O . ASN A 1 284 ? 21.818 -9.566 -21.732 1.00 93.19 284 ASN A O 1
ATOM 2227 N N . CYS A 1 285 ? 20.309 -8.592 -23.069 1.00 96.06 285 CYS A N 1
ATOM 2228 C CA . CYS A 1 285 ? 19.880 -7.611 -22.082 1.00 96.06 285 CYS A CA 1
ATOM 2229 C C . CYS A 1 285 ? 18.814 -8.188 -21.143 1.00 96.06 285 CYS A C 1
ATOM 2231 O O . 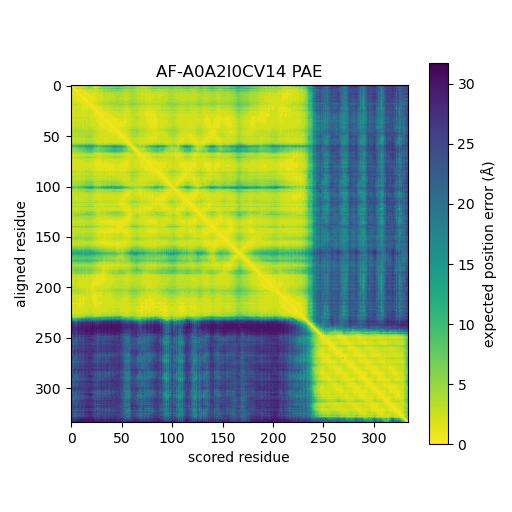CYS A 1 285 ? 18.037 -9.072 -21.501 1.00 96.06 285 CYS A O 1
ATOM 2233 N N . THR A 1 286 ? 18.744 -7.667 -19.922 1.00 91.12 286 THR A N 1
ATOM 2234 C CA . THR A 1 286 ? 17.649 -7.950 -18.985 1.00 91.12 286 THR A CA 1
ATOM 2235 C C . THR A 1 286 ? 16.937 -6.654 -18.654 1.00 91.12 286 THR A C 1
ATOM 2237 O O . THR A 1 286 ? 17.519 -5.779 -18.019 1.00 91.12 286 THR A O 1
ATOM 2240 N N . ILE A 1 287 ? 15.682 -6.549 -19.076 1.00 96.44 287 ILE A N 1
ATOM 2241 C CA . ILE A 1 287 ? 14.819 -5.393 -18.861 1.00 96.44 287 ILE A CA 1
ATOM 2242 C C . ILE A 1 287 ? 13.778 -5.776 -17.814 1.00 96.44 287 ILE A C 1
ATOM 2244 O O . ILE A 1 287 ? 12.955 -6.660 -18.049 1.00 96.44 287 ILE A O 1
ATOM 2248 N N . GLY A 1 288 ? 13.869 -5.157 -16.640 1.00 83.75 288 GLY A N 1
ATOM 2249 C CA . GLY A 1 288 ? 13.041 -5.413 -15.469 1.00 83.75 288 GLY A CA 1
ATOM 2250 C C . GLY A 1 288 ? 11.571 -5.049 -15.669 1.00 83.75 288 GLY A C 1
ATOM 2251 O O . GLY A 1 288 ? 11.121 -4.720 -16.762 1.00 83.75 288 GLY A O 1
ATOM 2252 N N . GLN A 1 289 ? 10.804 -5.146 -14.591 1.00 83.31 289 GLN A N 1
ATOM 2253 C CA . GLN A 1 289 ? 9.390 -4.790 -14.570 1.00 83.31 289 GLN A CA 1
ATOM 2254 C C . GLN A 1 289 ? 9.187 -3.273 -14.644 1.00 83.31 289 GLN A C 1
ATOM 2256 O O . GLN A 1 289 ? 9.905 -2.531 -13.970 1.00 83.31 289 GLN A O 1
ATOM 2261 N N . ASN A 1 290 ? 8.121 -2.838 -15.324 1.00 88.38 290 ASN A N 1
ATOM 2262 C CA . ASN A 1 290 ? 7.687 -1.439 -15.352 1.00 88.38 290 ASN A CA 1
ATOM 2263 C C . ASN A 1 290 ? 8.816 -0.516 -15.842 1.00 88.38 290 ASN A C 1
ATOM 2265 O O . ASN A 1 290 ? 9.082 0.538 -15.263 1.00 88.38 290 ASN A O 1
ATOM 2269 N N . VAL A 1 291 ? 9.543 -0.979 -16.862 1.00 94.38 291 VAL A N 1
ATOM 2270 C CA . VAL A 1 291 ? 10.603 -0.223 -17.522 1.00 94.38 291 VAL A CA 1
ATOM 2271 C C . VAL A 1 291 ? 10.051 0.404 -18.794 1.00 94.38 291 VAL A C 1
ATOM 2273 O O . VAL A 1 291 ? 9.415 -0.270 -19.601 1.00 94.38 291 VAL A O 1
ATOM 2276 N N . VAL A 1 292 ? 10.320 1.690 -18.991 1.00 95.56 292 VAL A N 1
ATOM 2277 C CA . VAL A 1 292 ? 9.970 2.407 -20.224 1.00 95.56 292 VAL A CA 1
ATOM 2278 C C . VAL A 1 292 ? 11.254 2.676 -20.999 1.00 95.56 292 VAL A C 1
ATOM 2280 O O . VAL A 1 292 ? 12.202 3.208 -20.427 1.00 95.56 292 VAL A O 1
ATOM 2283 N N . 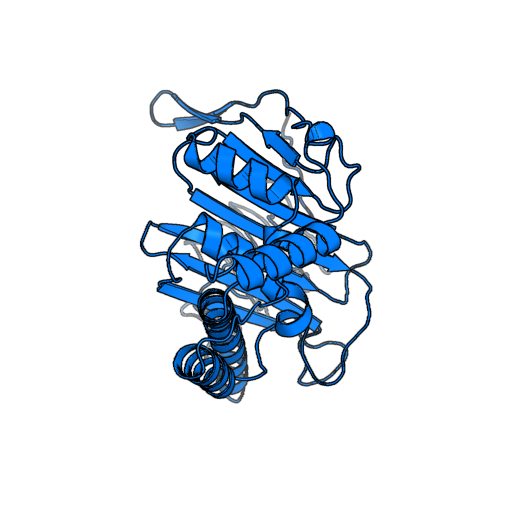ILE A 1 293 ? 11.315 2.293 -22.275 1.00 96.56 293 ILE A N 1
ATOM 2284 C CA . ILE A 1 293 ? 12.467 2.555 -23.154 1.00 96.56 293 ILE A CA 1
ATOM 2285 C C . ILE A 1 293 ? 11.965 3.273 -24.397 1.00 96.56 293 ILE A C 1
ATOM 2287 O O . ILE A 1 293 ? 11.194 2.697 -25.158 1.00 96.56 293 ILE A O 1
ATOM 2291 N N . GLY A 1 294 ? 12.438 4.498 -24.615 1.00 90.69 294 GLY A N 1
ATOM 2292 C CA . GLY A 1 294 ? 12.215 5.255 -25.841 1.00 90.69 294 GLY A CA 1
ATOM 2293 C C . GLY A 1 294 ? 11.448 6.571 -25.665 1.00 90.69 294 GLY A C 1
ATOM 2294 O O . GLY A 1 294 ? 11.300 7.067 -24.543 1.00 90.69 294 GLY A O 1
ATOM 2295 N N . PRO A 1 295 ? 10.973 7.154 -26.784 1.00 92.75 295 PRO A N 1
ATOM 2296 C CA . PRO A 1 295 ? 11.251 6.731 -28.168 1.00 92.75 295 PRO A CA 1
ATOM 2297 C C . PRO A 1 295 ? 12.721 6.963 -28.571 1.00 92.75 295 PRO A C 1
ATOM 2299 O O . PRO A 1 295 ? 13.433 7.718 -27.909 1.00 92.75 295 PRO A O 1
ATOM 2302 N N . ASP A 1 296 ? 13.163 6.336 -29.665 1.00 93.31 296 ASP A N 1
ATOM 2303 C CA . ASP A 1 296 ? 14.491 6.533 -30.287 1.00 93.31 296 ASP A CA 1
ATOM 2304 C C . ASP A 1 296 ? 15.705 6.309 -29.356 1.00 93.31 296 ASP A C 1
ATOM 2306 O O . ASP A 1 296 ? 16.742 6.963 -29.483 1.00 93.31 296 ASP A O 1
ATOM 2310 N N . VAL A 1 297 ? 15.588 5.398 -28.389 1.00 95.50 297 VAL A N 1
ATOM 2311 C CA . VAL A 1 297 ? 16.668 5.086 -27.438 1.00 95.50 297 VAL A CA 1
ATOM 2312 C C . VAL A 1 297 ? 17.523 3.931 -27.941 1.00 95.50 297 VAL A C 1
ATOM 2314 O O . VAL A 1 297 ? 16.998 2.960 -28.481 1.00 95.50 297 VAL A O 1
ATOM 2317 N N . THR A 1 298 ? 18.837 4.002 -27.710 1.00 97.06 298 THR A N 1
ATOM 2318 C CA . THR A 1 298 ? 19.767 2.900 -27.998 1.00 97.06 298 THR A CA 1
ATOM 2319 C C . THR A 1 298 ? 20.307 2.295 -26.706 1.00 97.06 298 THR A C 1
ATOM 2321 O O . THR A 1 298 ? 20.869 2.994 -25.865 1.00 97.06 298 THR A O 1
ATOM 2324 N N . ILE A 1 299 ? 20.144 0.983 -26.555 1.00 97.88 299 ILE A N 1
ATOM 2325 C CA . ILE A 1 299 ? 20.682 0.174 -25.461 1.00 97.88 299 ILE A CA 1
ATOM 2326 C C . ILE A 1 299 ? 21.668 -0.828 -26.062 1.00 97.88 299 ILE A C 1
ATOM 2328 O O . ILE A 1 299 ? 21.299 -1.581 -26.962 1.00 97.88 299 ILE A O 1
ATOM 2332 N N . GLY A 1 300 ? 22.895 -0.855 -25.550 1.00 96.44 300 GLY A N 1
ATOM 2333 C CA . GLY A 1 300 ? 23.945 -1.798 -25.920 1.00 96.44 300 GLY A CA 1
ATOM 2334 C C . GLY A 1 300 ? 23.643 -3.239 -25.507 1.00 96.44 300 GLY A C 1
ATOM 2335 O O . GLY A 1 300 ? 22.544 -3.575 -25.063 1.00 96.44 300 GLY A O 1
ATOM 2336 N N . ASN A 1 301 ? 24.622 -4.119 -25.678 1.00 96.62 301 ASN A N 1
ATOM 2337 C CA . ASN A 1 301 ? 24.542 -5.540 -25.355 1.00 96.62 301 ASN A CA 1
ATOM 2338 C C . ASN A 1 301 ? 24.799 -5.805 -23.868 1.00 96.62 301 ASN A C 1
ATOM 2340 O O . ASN A 1 301 ? 25.608 -5.142 -23.230 1.00 96.62 301 ASN A O 1
ATOM 2344 N N . GLY A 1 302 ? 24.169 -6.837 -23.307 1.00 89.00 302 GLY A N 1
ATOM 2345 C CA . GLY A 1 302 ? 24.439 -7.289 -21.938 1.00 89.00 302 GLY A CA 1
ATOM 2346 C C . GLY A 1 302 ? 23.971 -6.326 -20.842 1.00 89.00 302 GLY A C 1
ATOM 2347 O O . GLY A 1 302 ? 24.319 -6.517 -19.675 1.00 89.00 302 GLY A O 1
ATOM 2348 N N . CYS A 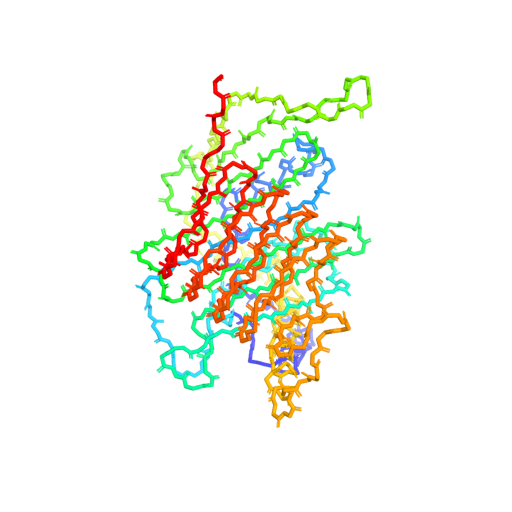1 303 ? 23.184 -5.305 -21.189 1.00 95.62 303 CYS A N 1
ATOM 2349 C CA . CYS A 1 303 ? 22.689 -4.320 -20.238 1.00 95.62 303 CYS A CA 1
ATOM 2350 C C . CYS A 1 303 ? 21.665 -4.931 -19.278 1.00 95.62 303 CYS A C 1
ATOM 2352 O O . CYS A 1 303 ? 20.853 -5.788 -19.640 1.00 95.62 303 CYS A O 1
ATOM 2354 N N . ARG A 1 304 ? 21.669 -4.459 -18.034 1.00 90.56 304 ARG A N 1
ATOM 2355 C CA . ARG A 1 304 ? 20.742 -4.892 -16.984 1.00 90.56 304 ARG A CA 1
ATOM 2356 C C . ARG A 1 304 ? 20.002 -3.682 -16.450 1.00 90.56 304 ARG A C 1
ATOM 2358 O O . ARG A 1 304 ? 20.528 -2.945 -15.623 1.00 90.56 304 ARG A O 1
ATOM 2365 N N . ILE A 1 305 ? 18.774 -3.502 -16.907 1.00 96.38 305 ILE A N 1
ATOM 2366 C CA . ILE A 1 305 ? 17.907 -2.407 -16.493 1.00 96.38 305 ILE A CA 1
ATOM 2367 C C . ILE A 1 305 ? 16.925 -2.961 -15.470 1.00 96.38 305 ILE A C 1
ATOM 2369 O O . ILE A 1 305 ? 16.079 -3.782 -15.809 1.00 96.38 305 ILE A O 1
ATOM 2373 N N . GLN A 1 306 ? 17.073 -2.584 -14.203 1.00 87.44 306 GLN A N 1
ATOM 2374 C CA . GLN A 1 306 ? 16.214 -3.080 -13.127 1.00 87.44 306 GLN A CA 1
ATOM 2375 C C . GLN A 1 306 ? 14.839 -2.395 -13.122 1.00 87.44 306 GLN A C 1
ATOM 2377 O O . GLN A 1 306 ? 14.568 -1.483 -13.899 1.00 87.44 306 GLN A O 1
ATOM 2382 N N . ASN A 1 307 ? 13.949 -2.868 -12.250 1.00 84.12 307 ASN A N 1
ATOM 2383 C CA . ASN A 1 307 ? 12.549 -2.446 -12.218 1.00 84.12 307 ASN A CA 1
ATOM 2384 C C . ASN A 1 307 ? 12.378 -0.926 -12.050 1.00 84.12 307 ASN A C 1
ATOM 2386 O O . ASN A 1 307 ? 13.138 -0.296 -11.312 1.00 84.12 307 ASN A O 1
ATOM 2390 N N . ASN A 1 308 ? 11.307 -0.380 -12.632 1.00 86.56 308 ASN A N 1
ATOM 2391 C CA . ASN A 1 308 ? 10.884 1.021 -12.503 1.00 86.56 308 ASN A CA 1
ATOM 2392 C C . ASN A 1 308 ? 11.880 2.055 -13.062 1.00 86.56 308 ASN A C 1
ATOM 2394 O O . ASN A 1 308 ? 11.906 3.190 -12.589 1.00 86.56 308 ASN A O 1
ATOM 2398 N N . VAL A 1 309 ? 12.717 1.677 -14.029 1.00 91.56 309 VAL A N 1
ATOM 2399 C CA . VAL A 1 309 ? 13.634 2.603 -14.714 1.00 91.56 309 VAL A CA 1
ATOM 2400 C C . VAL A 1 309 ? 12.986 3.097 -16.004 1.00 91.56 309 VAL A C 1
ATOM 2402 O O . VAL A 1 309 ? 12.416 2.313 -16.754 1.00 91.56 309 VAL A O 1
ATOM 2405 N N . SER A 1 310 ? 13.078 4.395 -16.285 1.00 93.25 310 SER A N 1
ATOM 2406 C CA . SER A 1 310 ? 12.650 4.969 -17.568 1.00 93.25 310 SER A CA 1
ATOM 2407 C C . SER A 1 310 ? 13.854 5.533 -18.312 1.00 93.25 310 SER A C 1
ATOM 2409 O O . SER A 1 310 ? 14.562 6.388 -17.779 1.00 93.25 310 SER A O 1
ATOM 2411 N N . VAL A 1 311 ? 14.093 5.038 -19.524 1.00 93.81 311 VAL A N 1
ATOM 2412 C CA . VAL A 1 311 ? 15.140 5.496 -20.438 1.00 93.81 311 VAL A CA 1
ATOM 2413 C C . VAL A 1 311 ? 14.467 6.299 -21.543 1.00 93.81 311 VAL A C 1
ATOM 2415 O O . VAL A 1 311 ? 13.785 5.735 -22.396 1.00 93.81 311 VAL A O 1
ATOM 2418 N N . TYR A 1 312 ? 14.624 7.619 -21.495 1.00 89.81 312 TYR A N 1
ATOM 2419 C CA . TYR A 1 312 ? 13.967 8.544 -22.416 1.00 89.81 312 TYR A CA 1
ATOM 2420 C C . TYR A 1 312 ? 14.845 8.882 -23.619 1.00 89.81 312 TYR A C 1
ATOM 2422 O O . TYR A 1 312 ? 16.065 8.704 -23.590 1.00 89.81 312 TYR A O 1
ATOM 2430 N N . LYS A 1 313 ? 14.210 9.426 -24.662 1.00 87.56 313 LYS A N 1
ATOM 2431 C CA . LYS A 1 313 ? 14.877 9.966 -25.851 1.00 87.56 313 LYS A CA 1
ATOM 2432 C C . LYS A 1 313 ? 16.108 10.806 -25.489 1.00 87.56 313 LYS A C 1
ATOM 2434 O O . LYS A 1 313 ? 16.054 11.636 -24.586 1.00 87.56 313 LYS A O 1
ATOM 2439 N N . GLY A 1 314 ? 17.196 10.595 -26.228 1.00 83.31 314 GLY A N 1
ATOM 2440 C CA . GLY A 1 314 ? 18.488 11.253 -26.003 1.00 83.31 314 GLY A CA 1
ATOM 2441 C C . GLY A 1 314 ? 19.441 10.467 -25.098 1.00 83.31 314 GLY A C 1
ATOM 2442 O O . GLY A 1 314 ? 20.634 10.755 -25.089 1.00 83.31 314 GLY A O 1
ATOM 2443 N N . VAL A 1 315 ? 18.959 9.437 -24.394 1.00 90.31 315 VAL A N 1
ATOM 2444 C CA . VAL A 1 315 ? 19.818 8.533 -23.623 1.00 90.31 315 VAL A CA 1
ATOM 2445 C C . VAL A 1 315 ? 20.311 7.388 -24.507 1.00 90.31 315 VAL A C 1
ATOM 2447 O O . VAL A 1 315 ? 19.526 6.719 -25.181 1.00 90.31 315 VAL A O 1
ATOM 2450 N N . THR A 1 316 ? 21.620 7.139 -24.466 1.00 94.25 316 THR A N 1
ATOM 2451 C CA . THR A 1 316 ? 22.250 5.936 -25.022 1.00 94.25 316 THR A CA 1
ATOM 2452 C C . THR A 1 316 ? 22.931 5.180 -23.891 1.00 94.25 316 THR A C 1
ATOM 2454 O O . THR A 1 316 ? 23.720 5.766 -23.152 1.00 94.25 316 THR A O 1
ATOM 2457 N N . LEU A 1 317 ? 22.617 3.893 -23.736 1.00 96.50 317 LEU A N 1
ATOM 2458 C CA . LEU A 1 317 ? 23.346 3.005 -22.831 1.00 96.50 317 LEU A CA 1
ATOM 2459 C C . LEU A 1 317 ? 24.315 2.168 -23.656 1.00 96.50 317 LEU A C 1
ATOM 2461 O O . LEU A 1 317 ? 23.886 1.494 -24.586 1.00 96.50 317 LEU A O 1
ATOM 2465 N N . GLU A 1 318 ? 25.598 2.195 -23.313 1.00 97.31 318 GLU A N 1
ATOM 2466 C CA . GLU A 1 318 ? 26.606 1.327 -23.929 1.00 97.31 318 GLU A CA 1
ATOM 2467 C C . GLU A 1 318 ? 26.554 -0.102 -23.361 1.00 97.31 318 GLU A C 1
ATOM 2469 O O . GLU A 1 318 ? 25.769 -0.406 -22.460 1.00 97.31 318 GLU A O 1
ATOM 2474 N N . ASP A 1 319 ? 27.375 -0.996 -23.911 1.00 96.94 319 ASP A N 1
ATOM 2475 C CA . ASP A 1 319 ? 27.416 -2.409 -23.537 1.00 96.94 319 ASP A CA 1
ATOM 2476 C C . ASP A 1 319 ? 27.718 -2.609 -22.036 1.00 96.94 319 ASP A C 1
ATOM 2478 O O . ASP A 1 319 ? 28.588 -1.970 -21.447 1.00 96.94 319 ASP A O 1
ATOM 2482 N N . GLY A 1 320 ? 27.002 -3.542 -21.404 1.00 87.38 320 GLY A N 1
ATOM 2483 C CA . GLY A 1 320 ? 27.224 -3.959 -20.016 1.00 87.38 320 GLY A CA 1
ATOM 2484 C C . GLY A 1 320 ? 26.704 -2.996 -18.943 1.00 87.38 320 GLY A C 1
ATOM 2485 O O . GLY A 1 320 ? 26.905 -3.256 -17.755 1.00 87.38 320 GLY A O 1
ATOM 2486 N N . VAL A 1 321 ? 26.010 -1.917 -19.317 1.00 93.94 321 VAL A N 1
ATOM 2487 C CA . VAL A 1 321 ? 25.472 -0.944 -18.357 1.00 93.94 321 VAL A CA 1
ATOM 2488 C C . VAL A 1 321 ? 24.446 -1.589 -17.416 1.00 93.94 321 VAL A C 1
ATOM 2490 O O . VAL A 1 321 ? 23.515 -2.282 -17.836 1.00 93.94 321 VAL A O 1
ATOM 2493 N N . PHE A 1 322 ? 24.597 -1.321 -16.118 1.00 92.00 322 PHE A N 1
ATOM 2494 C CA . PHE A 1 322 ? 23.654 -1.712 -15.072 1.00 92.00 322 PHE A CA 1
ATOM 2495 C C . PHE A 1 322 ? 22.907 -0.483 -14.544 1.00 92.00 322 PHE A C 1
ATOM 2497 O O . PHE A 1 322 ? 23.515 0.426 -13.981 1.00 92.00 322 PHE A O 1
ATOM 2504 N N . CYS A 1 323 ? 21.581 -0.481 -14.670 1.00 91.25 323 CYS A N 1
ATOM 2505 C CA . CYS A 1 323 ? 20.706 0.513 -14.053 1.00 91.25 323 CYS A CA 1
ATOM 2506 C C . CYS A 1 323 ? 20.049 -0.106 -12.820 1.00 91.25 323 CYS A C 1
ATOM 2508 O O . CYS A 1 323 ? 19.303 -1.081 -12.942 1.00 91.25 323 CYS A O 1
ATOM 2510 N N . GLY A 1 324 ? 20.319 0.455 -11.639 1.00 82.75 324 GLY A N 1
ATOM 2511 C CA . GLY A 1 324 ? 19.728 -0.007 -10.382 1.00 82.75 324 GLY A CA 1
ATOM 2512 C C . GLY A 1 324 ? 18.204 0.195 -10.323 1.00 82.75 324 GLY A C 1
ATOM 2513 O O . GLY A 1 324 ? 17.657 0.987 -11.093 1.00 82.75 324 GLY A O 1
ATOM 2514 N N . PRO A 1 325 ? 17.488 -0.506 -9.423 1.00 74.31 325 PRO A N 1
ATOM 2515 C CA . PRO A 1 325 ? 16.037 -0.378 -9.332 1.00 74.31 325 PRO A CA 1
ATOM 2516 C C . PRO A 1 325 ? 15.622 1.069 -9.046 1.00 74.31 325 PRO A C 1
ATOM 2518 O O . PRO A 1 325 ? 16.149 1.699 -8.133 1.00 74.31 325 PRO A O 1
ATOM 2521 N N . SER A 1 326 ? 14.630 1.570 -9.782 1.00 84.00 326 SER A N 1
ATOM 2522 C CA . SER A 1 326 ? 14.050 2.913 -9.628 1.00 84.00 326 SER A CA 1
ATOM 2523 C C . SER A 1 326 ? 15.022 4.090 -9.822 1.00 84.00 326 SER A C 1
ATOM 2525 O O . SER A 1 326 ? 14.710 5.199 -9.384 1.00 84.00 326 SER A O 1
ATOM 2527 N N . MET A 1 327 ? 16.183 3.888 -10.463 1.00 87.25 327 MET A N 1
ATOM 2528 C CA . MET A 1 327 ? 17.017 5.020 -10.883 1.0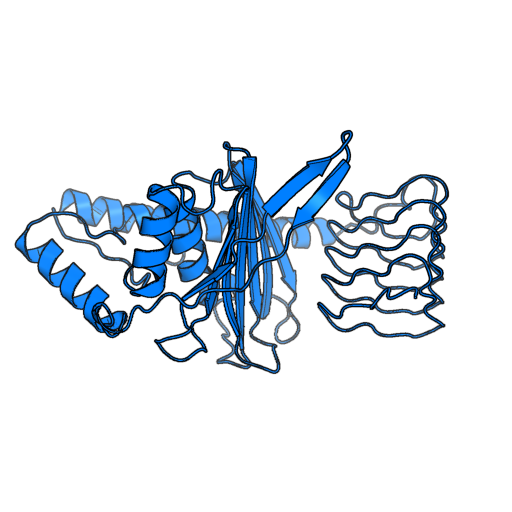0 87.25 327 MET A CA 1
ATOM 2529 C C . MET A 1 327 ? 16.338 5.819 -12.003 1.00 87.25 327 MET A C 1
ATOM 2531 O O . MET A 1 327 ? 15.559 5.275 -12.788 1.00 87.25 327 MET A O 1
ATOM 2535 N N . VAL A 1 328 ? 16.662 7.106 -12.097 1.00 82.88 328 VAL A N 1
ATOM 2536 C CA . VAL A 1 328 ? 16.056 8.025 -13.065 1.00 82.88 328 VAL A CA 1
ATOM 2537 C C . VAL A 1 328 ? 17.143 8.612 -13.956 1.00 82.88 328 VAL A C 1
ATOM 2539 O O . VAL A 1 328 ? 18.130 9.144 -13.453 1.00 82.88 328 VAL A O 1
ATOM 2542 N N . PHE A 1 329 ? 16.956 8.526 -15.274 1.00 85.44 329 PHE A N 1
ATOM 2543 C CA . PHE A 1 329 ? 17.721 9.323 -16.230 1.00 85.44 329 PHE A CA 1
ATOM 2544 C C . PHE A 1 329 ? 17.092 10.711 -16.335 1.00 85.44 329 PHE A C 1
ATOM 2546 O O . PHE A 1 329 ? 15.882 10.835 -16.529 1.00 85.44 329 PHE A O 1
ATOM 2553 N N . THR A 1 330 ? 17.900 11.759 -16.213 1.00 76.06 330 THR A N 1
ATOM 2554 C CA . THR A 1 330 ? 17.444 13.132 -16.422 1.00 76.06 330 THR A CA 1
ATOM 2555 C C . THR A 1 330 ? 17.496 13.469 -17.911 1.00 76.06 330 THR A C 1
ATOM 2557 O O . THR A 1 330 ? 18.509 13.265 -18.573 1.00 76.06 330 THR A O 1
ATOM 2560 N N . ASN A 1 331 ? 16.394 13.991 -18.444 1.00 60.44 331 ASN A N 1
ATOM 2561 C CA . ASN A 1 331 ? 16.321 14.563 -19.787 1.00 60.44 331 ASN A CA 1
ATOM 2562 C C . ASN A 1 331 ? 16.138 16.082 -19.650 1.00 60.44 331 ASN A C 1
ATOM 2564 O O . ASN A 1 331 ? 15.028 16.592 -19.780 1.00 60.44 331 ASN A O 1
ATOM 2568 N N . ILE A 1 332 ? 17.214 16.788 -19.290 1.00 56.31 332 ILE A N 1
ATOM 2569 C CA . ILE A 1 332 ? 17.254 18.255 -19.330 1.00 56.31 332 ILE A CA 1
ATOM 2570 C C . ILE A 1 332 ? 17.950 18.628 -20.637 1.00 56.31 332 ILE A C 1
ATOM 2572 O O . ILE A 1 332 ? 19.174 18.719 -20.695 1.00 56.31 332 ILE A O 1
ATOM 2576 N N . LEU A 1 333 ? 17.169 18.784 -21.702 1.00 54.25 333 LEU A N 1
ATOM 2577 C CA . LEU A 1 333 ? 17.618 19.488 -22.899 1.00 54.25 333 LEU A CA 1
ATOM 2578 C C . LEU A 1 333 ? 17.396 20.980 -22.622 1.00 54.25 333 LEU A C 1
ATOM 2580 O O . LEU A 1 333 ? 16.249 21.408 -22.500 1.00 54.25 333 LEU A O 1
ATOM 2584 N N . HIS A 1 334 ? 18.483 21.729 -22.417 1.00 45.72 334 HIS A N 1
ATOM 2585 C CA . HIS A 1 334 ? 18.444 23.193 -22.386 1.00 45.72 334 HIS A CA 1
ATOM 2586 C C . HIS A 1 334 ? 18.173 23.768 -23.774 1.00 45.72 334 HIS A C 1
ATOM 2588 O O . HIS A 1 334 ? 18.695 23.186 -24.755 1.00 45.72 334 HIS A O 1
#

Foldseek 3Di:
DQDPALVVLVVVQVVCVVVLHAAFDPLLLCQFLQLVVVLVCVVVCVQPAWAEKEWEFEELDDDDDPAAQCVVPVLNVLLSVCVSVVFAFPDKAKAFDDDPDPPHGQWMKIWTAHPVNHIYMYTTHNPDPHGWTWMWIHGQQWIWIATPVDDQQQRIKIWRWHFDQDPNDTDIDGDDIDRDRSPVVDDDSVVSSVVQSVVCRVPSDHGSRGSVSSSSSNVSSVVNVVNHVVVVVVVVDDPPAADVVGGQEAADPQEAEDPQEAAEHLEYADHNEYEDHLEYAYYNEYHEYNEYEDDNEAEEYCEYAYAQEYHYPPDYHYHNHYHDHNDYDDDDDD